Protein AF-0000000069860028 (afdb_homodimer)

Nearest PDB structures (foldseek):
  3p0t-assembly1_B  TM=7.901E-01  e=1.530E-08  Mycobacterium avium subsp. paratuberculosis K-10
  7mqw-assembly1_B  TM=7.878E-01  e=1.934E-08  Mycolicibacterium smegmatis
  2oik-assembly2_D  TM=7.402E-01  e=1.443E-08  Methylobacillus flagellatus KT
  3i4s-assembly1_B  TM=9.004E-01  e=5.130E-07  Bradyrhizobium japonicum
  3nrd-assembly1_A  TM=9.073E-01  e=6.874E-07  Sinorhizobium meliloti 1021

Organism: Lactobacillus acidophilus (strain ATCC 700396 / NCK56 / N2 / NCFM) (NCBI:txid272621)

Solvent-accessible surface area (backbone atoms only — not comparable to full-atom values): 16592 Å² total; per-residue (Å²): 139,56,70,61,59,50,50,50,54,31,45,76,71,73,65,40,88,46,60,60,48,77,56,95,55,28,37,37,27,48,46,78,38,37,65,47,56,61,24,29,31,43,33,44,71,61,93,41,63,51,71,80,76,41,56,69,68,58,37,49,52,42,51,49,48,50,51,52,51,48,44,16,41,29,64,48,52,67,40,79,43,63,28,43,34,32,56,38,72,80,55,37,48,39,41,34,43,34,39,34,35,49,93,58,76,39,51,85,29,48,67,89,27,35,60,64,74,61,43,35,57,65,72,62,44,66,26,74,89,21,40,64,50,73,69,53,42,51,52,52,40,50,42,34,45,54,34,42,46,45,71,75,67,62,113,140,53,69,62,61,50,50,50,52,32,45,77,70,72,66,39,89,44,60,59,47,78,56,95,54,28,35,37,27,48,46,77,38,37,66,48,55,60,24,30,32,41,33,44,72,61,92,41,65,51,71,80,75,42,56,67,68,57,36,50,52,43,51,49,49,49,50,51,51,49,44,16,38,30,65,49,54,66,40,79,43,62,28,43,34,34,56,40,74,80,54,36,47,40,40,35,43,33,39,35,34,48,93,59,77,41,52,85,29,48,68,89,27,34,61,65,75,62,43,35,58,64,71,62,46,66,26,74,88,20,41,64,50,72,69,54,43,52,50,53,41,50,42,36,45,54,35,43,46,45,68,74,67,63,111

Structure (mmCIF, N/CA/C/O backbone):
data_AF-0000000069860028-model_v1
#
loop_
_entity.id
_entity.type
_entity.pdbx_description
1 polymer 'HIT-like protein'
#
loop_
_atom_site.group_PDB
_atom_site.id
_atom_site.type_symbol
_atom_site.label_atom_id
_atom_site.label_alt_id
_atom_site.label_comp_id
_atom_site.label_asym_id
_atom_site.label_entity_id
_atom_site.label_seq_id
_atom_site.pdbx_PDB_ins_code
_atom_site.Cartn_x
_atom_site.Cartn_y
_atom_site.Cartn_z
_atom_site.occupancy
_atom_site.B_iso_or_equiv
_atom_site.auth_seq_id
_atom_site.auth_comp_id
_atom_site.auth_asym_id
_atom_site.auth_atom_id
_atom_site.pdbx_PDB_model_num
ATOM 1 N N . MET A 1 1 ? 22.359 -8.219 -5.562 1 84.31 1 MET A N 1
ATOM 2 C CA . MET A 1 1 ? 21.391 -9.219 -6.004 1 84.31 1 MET A CA 1
ATOM 3 C C . MET A 1 1 ? 19.953 -8.742 -5.758 1 84.31 1 MET A C 1
ATOM 5 O O . MET A 1 1 ? 19.672 -8.117 -4.734 1 84.31 1 MET A O 1
ATOM 9 N N . CYS A 1 2 ? 19 -8.797 -6.766 1 95.19 2 CYS A N 1
ATOM 10 C CA . CYS A 1 2 ? 17.594 -8.406 -6.668 1 95.19 2 CYS A CA 1
ATOM 11 C C . CYS A 1 2 ? 16.672 -9.625 -6.77 1 95.19 2 CYS A C 1
ATOM 13 O O . CYS A 1 2 ? 16.578 -10.242 -7.832 1 95.19 2 CYS A O 1
ATOM 15 N N . LEU A 1 3 ? 16.016 -9.969 -5.656 1 95.06 3 LEU A N 1
ATOM 16 C CA . LEU A 1 3 ? 15.195 -11.18 -5.578 1 95.06 3 LEU A CA 1
ATOM 17 C C . LEU A 1 3 ? 14.023 -11.109 -6.551 1 95.06 3 LEU A C 1
ATOM 19 O O . LEU A 1 3 ? 13.594 -12.133 -7.086 1 95.06 3 LEU A O 1
ATOM 23 N N . ILE A 1 4 ? 13.516 -9.938 -6.805 1 97.69 4 ILE A N 1
ATOM 24 C CA . ILE A 1 4 ? 12.391 -9.758 -7.715 1 97.69 4 ILE A CA 1
ATOM 25 C C . ILE A 1 4 ? 12.859 -9.969 -9.156 1 97.69 4 ILE A C 1
ATOM 27 O O . ILE A 1 4 ? 12.172 -10.625 -9.945 1 97.69 4 ILE A O 1
ATOM 31 N N . CYS A 1 5 ? 14.008 -9.398 -9.5 1 97.94 5 CYS A N 1
ATOM 32 C CA . CYS A 1 5 ? 14.57 -9.656 -10.82 1 97.94 5 CYS A CA 1
ATOM 33 C C . CYS A 1 5 ? 14.781 -11.148 -11.039 1 97.94 5 CYS A C 1
ATOM 35 O O . CYS A 1 5 ? 14.531 -11.664 -12.133 1 97.94 5 CYS A O 1
ATOM 37 N N . ASP A 1 6 ? 15.258 -11.797 -10.016 1 97.75 6 ASP A N 1
ATOM 38 C CA . ASP A 1 6 ? 15.477 -13.234 -10.117 1 97.75 6 ASP A CA 1
ATOM 39 C C . ASP A 1 6 ? 14.164 -13.977 -10.359 1 97.75 6 ASP A C 1
ATOM 41 O O . ASP A 1 6 ? 14.117 -14.914 -11.164 1 97.75 6 ASP A O 1
ATOM 45 N N . ARG A 1 7 ? 13.148 -13.594 -9.641 1 97.94 7 ARG A N 1
ATOM 46 C CA . ARG A 1 7 ? 11.836 -14.203 -9.844 1 97.94 7 ARG A CA 1
ATOM 47 C C . ARG A 1 7 ? 11.359 -14.008 -11.281 1 97.94 7 ARG A C 1
ATOM 49 O O . ARG A 1 7 ? 10.789 -14.922 -11.875 1 97.94 7 ARG A O 1
ATOM 56 N N . ILE A 1 8 ? 11.57 -12.844 -11.812 1 98.5 8 ILE A N 1
ATOM 57 C CA . ILE A 1 8 ? 11.148 -12.523 -13.172 1 98.5 8 ILE A CA 1
ATOM 58 C C . ILE A 1 8 ? 11.938 -13.375 -14.164 1 98.5 8 ILE A C 1
ATOM 60 O O . ILE A 1 8 ? 11.375 -13.883 -15.141 1 98.5 8 ILE A O 1
ATOM 64 N N . LYS A 1 9 ? 13.227 -13.508 -13.93 1 98.44 9 LYS A N 1
ATOM 65 C CA . LYS A 1 9 ? 14.031 -14.375 -14.773 1 98.44 9 LYS A CA 1
ATOM 66 C C . LYS A 1 9 ? 13.477 -15.797 -14.797 1 98.44 9 LYS A C 1
ATOM 68 O O . LYS A 1 9 ? 13.406 -16.422 -15.859 1 98.44 9 LYS A O 1
ATOM 73 N N . MET A 1 10 ? 13.133 -16.312 -13.633 1 98.69 10 MET A N 1
ATOM 74 C CA . MET A 1 10 ? 12.562 -17.656 -13.539 1 98.69 10 MET A CA 1
ATOM 75 C C . MET A 1 10 ? 11.266 -17.75 -14.328 1 98.69 10 MET A C 1
ATOM 77 O O . MET A 1 10 ? 10.969 -18.781 -14.938 1 98.69 10 MET A O 1
ATOM 81 N N . ILE A 1 11 ? 10.445 -16.703 -14.281 1 98.69 11 ILE A N 1
ATOM 82 C CA . ILE A 1 11 ? 9.195 -16.672 -15.039 1 98.69 11 ILE A CA 1
ATOM 83 C C . ILE A 1 11 ? 9.5 -16.781 -16.531 1 98.69 11 ILE A C 1
ATOM 85 O O . ILE A 1 11 ? 8.867 -17.562 -17.25 1 98.69 11 ILE A O 1
ATOM 89 N N . LYS A 1 12 ? 10.469 -16.062 -17 1 98.44 12 LYS A N 1
ATOM 90 C CA . LYS A 1 12 ? 10.789 -15.984 -18.422 1 98.44 12 LYS A CA 1
ATOM 91 C C . LYS A 1 12 ? 11.266 -17.328 -18.953 1 98.44 12 LYS A C 1
ATOM 93 O O . LYS A 1 12 ? 11.117 -17.625 -20.141 1 98.44 12 LYS A O 1
ATOM 98 N N . ILE A 1 13 ? 11.82 -18.156 -18.078 1 98.38 13 ILE A N 1
ATOM 99 C CA . ILE A 1 13 ? 12.289 -19.469 -18.531 1 98.38 13 ILE A CA 1
ATOM 100 C C . ILE A 1 13 ? 11.32 -20.547 -18.094 1 98.38 13 ILE A C 1
ATOM 102 O O . ILE A 1 13 ? 11.68 -21.719 -18.016 1 98.38 13 ILE A O 1
ATOM 106 N N . ASN A 1 14 ? 10.109 -20.141 -17.625 1 98 14 ASN A N 1
ATOM 107 C CA . ASN A 1 14 ? 8.992 -21.016 -17.266 1 98 14 ASN A CA 1
ATOM 108 C C . ASN A 1 14 ? 9.344 -21.906 -16.078 1 98 14 ASN A C 1
ATOM 110 O O . ASN A 1 14 ? 8.992 -23.094 -16.062 1 98 14 ASN A O 1
ATOM 114 N N . GLN A 1 15 ? 10.008 -21.312 -15.094 1 98.19 15 GLN A N 1
ATOM 115 C CA . GLN A 1 15 ? 10.43 -22.109 -13.945 1 98.19 15 GLN A CA 1
ATOM 116 C C . GLN A 1 15 ? 9.867 -21.547 -12.648 1 98.19 15 GLN A C 1
ATOM 118 O O . GLN A 1 15 ? 10.195 -22.031 -11.562 1 98.19 15 GLN A O 1
ATOM 123 N N . ASN A 1 16 ? 9.125 -20.547 -12.695 1 98.44 16 ASN A N 1
ATOM 124 C CA . ASN A 1 16 ? 8.461 -20.016 -11.508 1 98.44 16 ASN A CA 1
ATOM 125 C C . ASN A 1 16 ? 7.066 -20.625 -11.328 1 98.44 16 ASN A C 1
ATOM 127 O O . ASN A 1 16 ? 6.125 -20.234 -12.031 1 98.44 16 ASN A O 1
ATOM 131 N N . LYS A 1 17 ? 6.879 -21.516 -10.414 1 98.12 17 LYS A N 1
ATOM 132 C CA . LYS A 1 17 ? 5.625 -22.234 -10.258 1 98.12 17 LYS A CA 1
ATOM 133 C C . LYS A 1 17 ? 4.527 -21.328 -9.703 1 98.12 17 LYS A C 1
ATOM 135 O O . LYS A 1 17 ? 3.35 -21.688 -9.719 1 98.12 17 LYS A O 1
ATOM 140 N N . PHE A 1 18 ? 4.836 -20.188 -9.219 1 98.69 18 PHE A N 1
ATOM 141 C CA . PHE A 1 18 ? 3.857 -19.297 -8.617 1 98.69 18 PHE A CA 1
ATOM 142 C C . PHE A 1 18 ? 3.301 -18.328 -9.664 1 98.69 18 PHE A C 1
ATOM 144 O O . PHE A 1 18 ? 2.367 -17.578 -9.383 1 98.69 18 PHE A O 1
ATOM 151 N N . PHE A 1 19 ? 3.891 -18.328 -10.883 1 98.88 19 PHE A N 1
ATOM 152 C CA . PHE A 1 19 ? 3.506 -17.406 -11.953 1 98.88 19 PHE A CA 1
ATOM 153 C C . PHE A 1 19 ? 2.061 -17.641 -12.375 1 98.88 19 PHE A C 1
ATOM 155 O O . PHE A 1 19 ? 1.636 -18.797 -12.539 1 98.88 19 PHE A O 1
ATOM 162 N N . VAL A 1 20 ? 1.317 -16.578 -12.523 1 98.94 20 VAL A N 1
ATOM 163 C CA . VAL A 1 20 ? -0.084 -16.688 -12.914 1 98.94 20 VAL A CA 1
ATOM 164 C C . VAL A 1 20 ? -0.283 -16.094 -14.305 1 98.94 20 VAL A C 1
ATOM 166 O O . VAL A 1 20 ? -0.795 -16.766 -15.203 1 98.94 20 VAL A O 1
ATOM 169 N N . LYS A 1 21 ? 0.149 -14.805 -14.469 1 98.81 21 LYS A N 1
ATOM 170 C CA . LYS A 1 21 ? -0.15 -14.148 -15.734 1 98.81 21 LYS A CA 1
ATOM 171 C C . LYS A 1 21 ? 0.795 -12.977 -15.977 1 98.81 21 LYS A C 1
ATOM 173 O O . LYS A 1 21 ? 1.151 -12.25 -15.047 1 98.81 21 LYS A O 1
ATOM 178 N N . GLU A 1 22 ? 1.143 -12.797 -17.203 1 98.81 22 GLU A N 1
ATOM 179 C CA . GLU A 1 22 ? 1.856 -11.594 -17.625 1 98.81 22 GLU A CA 1
ATOM 180 C C . GLU A 1 22 ? 0.892 -10.531 -18.156 1 98.81 22 GLU A C 1
ATOM 182 O O . GLU A 1 22 ? 0.022 -10.82 -18.969 1 98.81 22 GLU A O 1
ATOM 187 N N . LEU A 1 23 ? 0.991 -9.383 -17.672 1 98.69 23 LEU A N 1
ATOM 188 C CA . LEU A 1 23 ? 0.242 -8.234 -18.172 1 98.69 23 LEU A CA 1
ATOM 189 C C . LEU A 1 23 ? 1.161 -7.266 -18.906 1 98.69 23 LEU A C 1
ATOM 191 O O . LEU A 1 23 ? 2.322 -7.582 -19.172 1 98.69 23 LEU A O 1
ATOM 195 N N . LYS A 1 24 ? 0.625 -6.117 -19.266 1 98.5 24 LYS A N 1
ATOM 196 C CA . LYS A 1 24 ? 1.398 -5.16 -20.047 1 98.5 24 LYS A CA 1
ATOM 197 C C . LYS A 1 24 ? 2.592 -4.637 -19.25 1 98.5 24 LYS A C 1
ATOM 199 O O . LYS A 1 24 ? 3.713 -4.594 -19.766 1 98.5 24 LYS A O 1
ATOM 204 N N . THR A 1 25 ? 2.381 -4.293 -17.984 1 98.81 25 THR A N 1
ATOM 205 C CA . THR A 1 25 ? 3.418 -3.586 -17.234 1 98.81 25 THR A CA 1
ATOM 206 C C . THR A 1 25 ? 4.07 -4.508 -16.219 1 98.81 25 THR A C 1
ATOM 208 O O . THR A 1 25 ? 5.117 -4.18 -15.648 1 98.81 25 THR A O 1
ATOM 211 N N . GLY A 1 26 ? 3.504 -5.676 -15.961 1 98.75 26 GLY A N 1
ATOM 212 C CA . GLY A 1 26 ? 4.059 -6.465 -14.875 1 98.75 26 GLY A CA 1
ATOM 213 C C . GLY A 1 26 ? 3.621 -7.918 -14.906 1 98.75 26 GLY A C 1
ATOM 214 O O . GLY A 1 26 ? 2.982 -8.359 -15.867 1 98.75 26 GLY A O 1
ATOM 215 N N . TYR A 1 27 ? 4.082 -8.672 -13.906 1 98.94 27 TYR A N 1
ATOM 216 C CA . TYR A 1 27 ? 3.76 -10.086 -13.742 1 98.94 27 TYR A CA 1
ATOM 217 C C . TYR A 1 27 ? 2.945 -10.312 -12.477 1 98.94 27 TYR A C 1
ATOM 219 O O . TYR A 1 27 ? 3.283 -9.797 -11.406 1 98.94 27 TYR A O 1
ATOM 227 N N . VAL A 1 28 ? 1.837 -11.031 -12.617 1 98.94 28 VAL A N 1
ATOM 228 C CA . VAL A 1 28 ? 1.031 -11.461 -11.477 1 98.94 28 VAL A CA 1
ATOM 229 C C . VAL A 1 28 ? 1.549 -12.797 -10.953 1 98.94 28 VAL A C 1
ATOM 231 O O . VAL A 1 28 ? 1.625 -13.773 -11.703 1 98.94 28 VAL A O 1
ATOM 234 N N . VAL A 1 29 ? 1.94 -12.844 -9.695 1 98.88 29 VAL A N 1
ATOM 235 C CA . VAL A 1 29 ? 2.508 -14.039 -9.07 1 98.88 29 VAL A CA 1
ATOM 236 C C . VAL A 1 29 ? 1.854 -14.266 -7.711 1 98.88 29 VAL A C 1
ATOM 238 O O . VAL A 1 29 ? 1.621 -13.32 -6.957 1 98.88 29 VAL A O 1
ATOM 241 N N . LEU A 1 30 ? 1.499 -15.539 -7.441 1 98.88 30 LEU A N 1
ATOM 242 C CA . LEU A 1 30 ? 1.028 -15.828 -6.09 1 98.88 30 LEU A CA 1
ATOM 243 C C . LEU A 1 30 ? 2.176 -15.758 -5.09 1 98.88 30 LEU A C 1
ATOM 245 O O . LEU A 1 30 ? 3.314 -16.109 -5.418 1 98.88 30 LEU A O 1
ATOM 249 N N . GLY A 1 31 ? 1.893 -15.227 -3.885 1 98.44 31 GLY A N 1
ATOM 250 C CA . GLY A 1 31 ? 2.873 -15.312 -2.814 1 98.44 31 GLY A CA 1
ATOM 251 C C . GLY A 1 31 ? 3.256 -16.734 -2.467 1 98.44 31 GLY A C 1
ATOM 252 O O . GLY A 1 31 ? 2.451 -17.656 -2.625 1 98.44 31 GLY A O 1
ATOM 253 N N . ASP A 1 32 ? 4.441 -16.875 -1.922 1 97.75 32 ASP A N 1
ATOM 254 C CA . ASP A 1 32 ? 4.973 -18.203 -1.623 1 97.75 32 ASP A CA 1
ATOM 255 C C . ASP A 1 32 ? 4.211 -18.844 -0.468 1 97.75 32 ASP A C 1
ATOM 257 O O . ASP A 1 32 ? 4.078 -20.078 -0.411 1 97.75 32 ASP A O 1
ATOM 261 N N . ASN A 1 33 ? 3.846 -18.062 0.507 1 98.25 33 ASN A N 1
ATOM 262 C CA . ASN A 1 33 ? 3.062 -18.516 1.654 1 98.25 33 ASN A CA 1
ATOM 263 C C . ASN A 1 33 ? 1.654 -17.922 1.633 1 98.25 33 ASN A C 1
ATOM 265 O O . ASN A 1 33 ? 1.476 -16.734 1.329 1 98.25 33 ASN A O 1
ATOM 269 N N . GLN A 1 34 ? 0.682 -18.703 1.969 1 98.44 34 GLN A N 1
ATOM 270 C CA . GLN A 1 34 ? -0.703 -18.328 1.692 1 98.44 34 GLN A CA 1
ATOM 271 C C . GLN A 1 34 ? -1.54 -18.344 2.969 1 98.44 34 GLN A C 1
ATOM 273 O O . GLN A 1 34 ? -2.697 -18.766 2.955 1 98.44 34 GLN A O 1
ATOM 278 N N . HIS A 1 35 ? -0.896 -17.953 4.102 1 97.94 35 HIS A N 1
ATOM 279 C CA . HIS A 1 35 ? -1.756 -17.75 5.262 1 97.94 35 HIS A CA 1
ATOM 280 C C . HIS A 1 35 ? -2.967 -16.891 4.898 1 97.94 35 HIS A C 1
ATOM 282 O O . HIS A 1 35 ? -4.098 -17.234 5.262 1 97.94 35 HIS A O 1
ATOM 288 N N . PHE A 1 36 ? -2.707 -15.766 4.27 1 98.25 36 PHE A N 1
ATOM 289 C CA . PHE A 1 36 ? -3.777 -14.984 3.654 1 98.25 36 PHE A CA 1
ATOM 2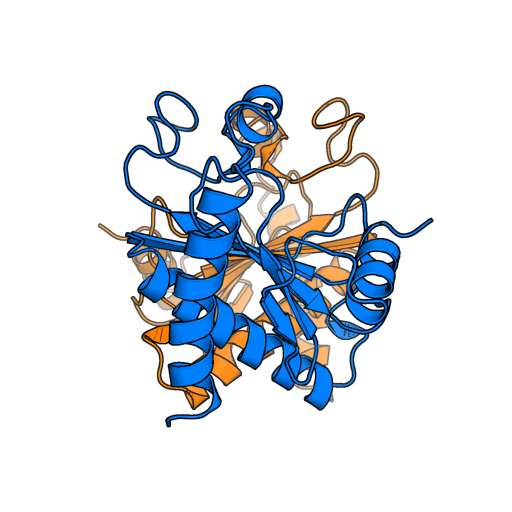90 C C . PHE A 1 36 ? -4.102 -15.516 2.262 1 98.25 36 PHE A C 1
ATOM 292 O O . PHE A 1 36 ? -3.504 -15.078 1.274 1 98.25 36 PHE A O 1
ATOM 299 N N . LYS A 1 37 ? -5.031 -16.375 2.201 1 98 37 LYS A N 1
ATOM 300 C CA . LYS A 1 37 ? -5.305 -17.125 0.98 1 98 37 LYS A CA 1
ATOM 301 C C . LYS A 1 37 ? -5.621 -16.188 -0.182 1 98 37 LYS A C 1
ATOM 303 O O . LYS A 1 37 ? -6.547 -15.383 -0.099 1 98 37 LYS A O 1
ATOM 308 N N . GLY A 1 38 ? -4.875 -16.328 -1.227 1 98.81 38 GLY A N 1
ATOM 309 C CA . GLY A 1 38 ? -5.012 -15.453 -2.385 1 98.81 38 GLY A CA 1
ATOM 310 C C . GLY A 1 38 ? -3.979 -14.344 -2.428 1 98.81 38 GLY A C 1
ATOM 311 O O . GLY A 1 38 ? -3.969 -13.539 -3.355 1 98.81 38 GLY A O 1
ATOM 312 N N . TYR A 1 39 ? -3.109 -14.344 -1.352 1 98.94 39 TYR A N 1
ATOM 313 C CA . TYR A 1 39 ? -2.029 -13.367 -1.372 1 98.94 39 TYR A CA 1
ATOM 314 C C . TYR A 1 39 ? -1.312 -13.375 -2.717 1 98.94 39 TYR A C 1
ATOM 316 O O . TYR A 1 39 ? -0.812 -14.414 -3.152 1 98.94 39 TYR A O 1
ATOM 324 N N . THR A 1 40 ? -1.235 -12.234 -3.346 1 98.94 40 THR A N 1
ATOM 325 C CA . THR A 1 40 ? -0.723 -12.07 -4.703 1 98.94 40 THR A CA 1
ATOM 326 C C . THR A 1 40 ? 0.285 -10.93 -4.77 1 98.94 40 THR A C 1
ATOM 328 O O . THR A 1 40 ? 0.136 -9.922 -4.07 1 98.94 40 THR A O 1
ATOM 331 N N . LEU A 1 41 ? 1.291 -11.133 -5.57 1 98.88 41 LEU A N 1
ATOM 332 C CA . LEU A 1 41 ? 2.246 -10.078 -5.902 1 98.88 41 LEU A CA 1
ATOM 333 C C . LEU A 1 41 ? 2.059 -9.609 -7.34 1 98.88 41 LEU A C 1
ATOM 335 O O . LEU A 1 41 ? 1.747 -10.406 -8.227 1 98.88 41 LEU A O 1
ATOM 339 N N . PHE A 1 42 ? 2.16 -8.352 -7.559 1 98.94 42 PHE A N 1
ATOM 340 C CA . PHE A 1 42 ? 2.242 -7.781 -8.898 1 98.94 42 PHE A CA 1
ATOM 341 C C . PHE A 1 42 ? 3.59 -7.105 -9.117 1 98.94 42 PHE A C 1
ATOM 343 O O . PHE A 1 42 ? 3.859 -6.047 -8.547 1 98.94 42 PHE A O 1
ATOM 350 N N . LEU A 1 43 ? 4.445 -7.734 -9.922 1 98.88 43 LEU A N 1
ATOM 351 C CA . LEU A 1 43 ? 5.836 -7.344 -10.125 1 98.88 43 LEU A CA 1
ATOM 352 C C . LEU A 1 43 ? 5.973 -6.438 -11.336 1 98.88 43 LEU A C 1
ATOM 354 O O . LEU A 1 43 ? 5.609 -6.82 -12.453 1 98.88 43 LEU A O 1
ATOM 358 N N . TYR A 1 44 ? 6.516 -5.219 -11.148 1 98.88 44 TYR A N 1
ATOM 359 C CA . TYR A 1 44 ? 6.832 -4.395 -12.312 1 98.88 44 TYR A CA 1
ATOM 360 C C . TYR A 1 44 ? 7.895 -5.062 -13.18 1 98.88 44 TYR A C 1
ATOM 362 O O . TYR A 1 44 ? 8.828 -5.684 -12.664 1 98.88 44 TYR A O 1
ATOM 370 N N . LYS A 1 45 ? 7.82 -4.941 -14.422 1 98.44 45 LYS A N 1
ATOM 371 C CA . LYS A 1 45 ? 8.641 -5.707 -15.359 1 98.44 45 LYS A CA 1
ATOM 372 C C . LYS A 1 45 ? 10.109 -5.316 -15.258 1 98.44 45 LYS A C 1
ATOM 374 O O . LYS A 1 45 ? 10.992 -6.164 -15.375 1 98.44 45 LYS A O 1
ATOM 379 N N . GLU A 1 46 ? 10.375 -4.016 -15.117 1 97.88 46 GLU A N 1
ATOM 380 C CA . GLU A 1 46 ? 11.75 -3.52 -15.102 1 97.88 46 GLU A CA 1
ATOM 381 C C . GLU A 1 46 ? 12.211 -3.229 -13.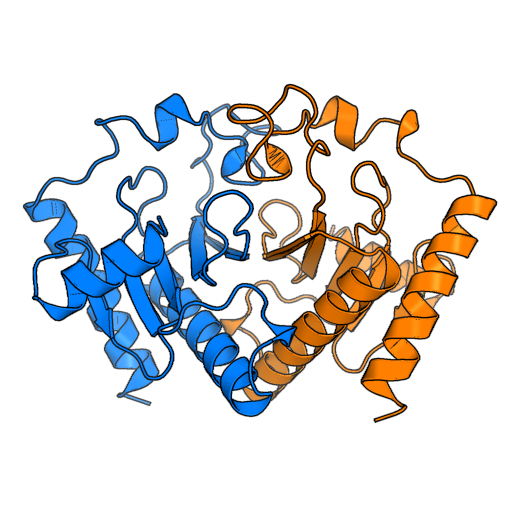672 1 97.88 46 GLU A C 1
ATOM 383 O O . GLU A 1 46 ? 11.383 -3.029 -12.781 1 97.88 46 GLU A O 1
ATOM 388 N N . HIS A 1 47 ? 13.539 -3.23 -13.492 1 97.5 47 HIS A N 1
ATOM 389 C CA . HIS A 1 47 ? 14.094 -2.932 -12.18 1 97.5 47 HIS A CA 1
ATOM 390 C C . HIS A 1 47 ? 14.094 -1.432 -11.906 1 97.5 47 HIS A C 1
ATOM 392 O O . HIS A 1 47 ? 15.078 -0.744 -12.188 1 97.5 47 HIS A O 1
ATOM 398 N N . GLU A 1 48 ? 13.016 -0.953 -11.398 1 97.94 48 GLU A N 1
ATOM 399 C CA . GLU A 1 48 ? 12.867 0.406 -10.883 1 97.94 48 GLU A CA 1
ATOM 400 C C . GLU A 1 48 ? 12.547 0.405 -9.398 1 97.94 48 GLU A C 1
ATOM 402 O O . GLU A 1 48 ? 12.062 -0.596 -8.859 1 97.94 48 GLU A O 1
ATOM 407 N N . ASN A 1 49 ? 12.742 1.495 -8.789 1 97.31 49 ASN A N 1
ATOM 408 C CA . ASN A 1 49 ? 12.648 1.502 -7.328 1 97.31 49 ASN A CA 1
ATOM 409 C C . ASN A 1 49 ? 11.438 2.295 -6.852 1 97.31 49 ASN A C 1
ATOM 411 O O . ASN A 1 49 ? 10.891 2.018 -5.781 1 97.31 49 ASN A O 1
ATOM 415 N N . GLU A 1 50 ? 11.188 3.375 -7.609 1 98.56 50 GLU A N 1
ATOM 416 C CA . GLU A 1 50 ? 10.125 4.281 -7.184 1 98.56 50 GLU A CA 1
ATOM 417 C C . GLU A 1 50 ? 9.109 4.504 -8.297 1 98.56 50 GLU A C 1
ATOM 419 O O . GLU A 1 50 ? 9.469 4.52 -9.477 1 98.56 50 GLU A O 1
ATOM 424 N N . LEU A 1 51 ? 7.848 4.758 -7.848 1 98.69 51 LEU A N 1
ATOM 425 C CA . LEU A 1 51 ? 6.801 5.066 -8.812 1 98.69 51 LEU A CA 1
ATOM 426 C C . LEU A 1 51 ? 7.164 6.293 -9.641 1 98.69 51 LEU A C 1
ATOM 428 O O . LEU A 1 51 ? 6.949 6.32 -10.852 1 98.69 51 LEU A O 1
ATOM 432 N N . TYR A 1 52 ? 7.699 7.332 -8.922 1 98.19 52 TYR A N 1
ATOM 433 C CA . TYR A 1 52 ? 7.926 8.609 -9.594 1 98.19 52 TYR A CA 1
ATOM 434 C C . TYR A 1 52 ? 9.117 8.523 -10.539 1 98.19 52 TYR A C 1
ATOM 436 O O . TYR A 1 52 ? 9.445 9.5 -11.219 1 98.19 52 TYR A O 1
ATOM 444 N N . GLN A 1 53 ? 9.828 7.406 -10.625 1 98 53 GLN A N 1
ATOM 445 C CA . GLN A 1 53 ? 10.898 7.168 -11.586 1 98 53 GLN A CA 1
ATOM 446 C C . GLN A 1 53 ? 10.352 6.641 -12.906 1 98 53 GLN A C 1
ATOM 448 O O . GLN A 1 53 ? 11.07 6.613 -13.914 1 98 53 GLN A O 1
ATOM 453 N N . LEU A 1 54 ? 9.117 6.227 -12.906 1 98.56 54 LEU A N 1
ATOM 454 C CA . LEU A 1 54 ? 8.477 5.746 -14.125 1 98.56 54 LEU A CA 1
ATOM 455 C C . LEU A 1 54 ? 8 6.914 -14.984 1 98.56 54 LEU A C 1
ATOM 457 O O . LEU A 1 54 ? 7.598 7.953 -14.453 1 98.56 54 LEU A O 1
ATOM 461 N N . GLU A 1 55 ? 8.062 6.645 -16.312 1 98.06 55 GLU A N 1
ATOM 462 C CA . GLU A 1 55 ? 7.363 7.582 -17.172 1 98.06 55 GLU A CA 1
ATOM 463 C C . GLU A 1 55 ? 5.891 7.699 -16.797 1 98.06 55 GLU A C 1
ATOM 465 O O . GLU A 1 55 ? 5.25 6.703 -16.453 1 98.06 55 GLU A O 1
ATOM 470 N N . PRO A 1 56 ? 5.312 8.906 -16.891 1 97.31 56 PRO A N 1
ATOM 471 C CA . PRO A 1 56 ? 3.971 9.164 -16.375 1 97.31 56 PRO A CA 1
ATOM 472 C C . PRO A 1 56 ? 2.932 8.18 -16.906 1 97.31 56 PRO A C 1
ATOM 474 O O . PRO A 1 56 ? 2.146 7.621 -16.141 1 97.31 56 PRO A O 1
ATOM 477 N N . ASN A 1 57 ? 2.961 7.984 -18.172 1 98.12 57 ASN A N 1
ATOM 478 C CA . ASN A 1 57 ? 1.979 7.074 -18.75 1 98.12 57 ASN A CA 1
ATOM 479 C C . ASN A 1 57 ? 2.207 5.637 -18.281 1 98.12 57 ASN A C 1
ATOM 481 O O . ASN A 1 57 ? 1.252 4.902 -18.031 1 98.12 57 ASN A O 1
ATOM 485 N N . GLU A 1 58 ? 3.482 5.262 -18.266 1 98.62 58 GLU A N 1
ATOM 486 C CA . GLU A 1 58 ? 3.832 3.932 -17.781 1 98.62 58 GLU A CA 1
ATOM 487 C C . GLU A 1 58 ? 3.414 3.746 -16.328 1 98.62 58 GLU A C 1
ATOM 489 O O . GLU A 1 58 ? 2.885 2.697 -15.953 1 98.62 58 GLU A O 1
ATOM 494 N N . LYS A 1 59 ? 3.615 4.758 -15.555 1 98.75 59 LYS A N 1
ATOM 495 C CA . LYS A 1 59 ? 3.205 4.746 -14.156 1 98.75 59 LYS A CA 1
ATOM 496 C C . LYS A 1 59 ? 1.698 4.543 -14.023 1 98.75 59 LYS A C 1
ATOM 498 O O . LYS A 1 59 ? 1.243 3.717 -13.227 1 98.75 59 LYS A O 1
ATOM 503 N N . LEU A 1 60 ? 0.962 5.277 -14.766 1 98.62 60 LEU A N 1
ATOM 504 C CA . LEU A 1 60 ? -0.492 5.188 -14.695 1 98.62 60 LEU A CA 1
ATOM 505 C C . LEU A 1 60 ? -0.975 3.812 -15.141 1 98.62 60 LEU A C 1
ATOM 507 O O . LEU A 1 60 ? -1.915 3.262 -14.562 1 98.62 60 LEU A O 1
ATOM 511 N N . ASN A 1 61 ? -0.387 3.297 -16.219 1 98.75 61 ASN A N 1
ATOM 512 C CA . ASN A 1 61 ? -0.729 1.946 -16.656 1 98.75 61 ASN A CA 1
ATOM 513 C C . ASN A 1 61 ? -0.451 0.918 -15.555 1 98.75 61 ASN A C 1
ATOM 515 O O . ASN A 1 61 ? -1.259 0.017 -15.328 1 98.75 61 ASN A O 1
ATOM 519 N N . PHE A 1 62 ? 0.703 1.042 -14.922 1 98.94 62 PHE A N 1
ATOM 520 C CA . PHE A 1 62 ? 1.096 0.131 -13.852 1 98.94 62 PHE A CA 1
ATOM 521 C C . PHE A 1 62 ? 0.111 0.201 -12.688 1 98.94 62 PHE A C 1
ATOM 523 O O . PHE A 1 62 ? -0.251 -0.827 -12.117 1 98.94 62 PHE A O 1
ATOM 530 N N . LEU A 1 63 ? -0.358 1.407 -12.367 1 98.94 63 LEU A N 1
ATOM 531 C CA . LEU A 1 63 ? -1.308 1.618 -11.281 1 98.94 63 LEU A CA 1
ATOM 532 C C . LEU A 1 63 ? -2.686 1.08 -11.648 1 98.94 63 LEU A C 1
ATOM 534 O O . LEU A 1 63 ? -3.371 0.488 -10.812 1 98.94 63 LEU A O 1
ATOM 538 N N . GLU A 1 64 ? -3.08 1.309 -12.828 1 98.81 64 GLU A N 1
ATOM 539 C CA . GLU A 1 64 ? -4.359 0.777 -13.289 1 98.81 64 GLU A CA 1
ATOM 540 C C . GLU A 1 64 ? -4.375 -0.748 -13.234 1 98.81 64 GLU A C 1
ATOM 542 O O . GLU A 1 64 ? -5.324 -1.348 -12.727 1 98.81 64 GLU A O 1
ATOM 547 N N . GLU A 1 65 ? -3.34 -1.326 -13.758 1 98.88 65 GLU A N 1
ATOM 548 C CA . GLU A 1 65 ? -3.27 -2.785 -13.75 1 98.88 65 GLU A CA 1
ATOM 549 C C . GLU A 1 65 ? -3.254 -3.33 -12.328 1 98.88 65 GLU A C 1
ATOM 551 O O . GLU A 1 65 ? -3.908 -4.332 -12.031 1 98.88 65 GLU A O 1
ATOM 556 N N . MET A 1 66 ? -2.475 -2.676 -11.5 1 98.94 66 MET A N 1
ATOM 557 C CA . MET A 1 66 ? -2.469 -3.078 -10.102 1 98.94 66 MET A CA 1
ATOM 558 C C . MET A 1 66 ? -3.883 -3.088 -9.531 1 98.94 66 MET A C 1
ATOM 560 O O . MET A 1 66 ? -4.27 -4.027 -8.828 1 98.94 66 MET A O 1
ATOM 564 N N . SER A 1 67 ? -4.688 -2.049 -9.828 1 98.88 67 SER A N 1
ATOM 565 C CA . SER A 1 67 ? -6.047 -1.956 -9.305 1 98.88 67 SER A CA 1
ATOM 566 C C . SER A 1 67 ? -6.926 -3.074 -9.852 1 98.88 67 SER A C 1
ATOM 568 O O . SER A 1 67 ? -7.758 -3.629 -9.133 1 98.88 67 SER A O 1
ATOM 570 N N . LEU A 1 68 ? -6.746 -3.424 -11.086 1 98.81 68 LEU A N 1
ATOM 571 C CA . LEU A 1 68 ? -7.516 -4.5 -11.703 1 98.81 68 LEU A CA 1
ATOM 572 C C . LEU A 1 68 ? -7.098 -5.855 -11.141 1 98.81 68 LEU A C 1
ATOM 574 O O . LEU A 1 68 ? -7.941 -6.73 -10.93 1 98.81 68 LEU A O 1
ATOM 578 N N . VAL A 1 69 ? -5.781 -6.035 -10.961 1 98.94 69 VAL A N 1
ATOM 579 C CA . VAL A 1 69 ? -5.309 -7.262 -10.336 1 98.94 69 VAL A CA 1
ATOM 580 C C . VAL A 1 69 ? -5.91 -7.395 -8.938 1 98.94 69 VAL A C 1
ATOM 582 O O . VAL A 1 69 ? -6.363 -8.477 -8.547 1 98.94 69 VAL A O 1
ATOM 585 N N . GLY A 1 70 ? -5.922 -6.277 -8.156 1 98.94 70 GLY A N 1
ATOM 586 C CA . GLY A 1 70 ? -6.555 -6.301 -6.848 1 98.94 70 GLY A CA 1
ATOM 587 C C . GLY A 1 70 ? -8.016 -6.707 -6.895 1 98.94 70 GLY A C 1
ATOM 588 O O . GLY A 1 70 ? -8.477 -7.477 -6.055 1 98.94 70 GLY A O 1
ATOM 589 N N . GLU A 1 71 ? -8.719 -6.176 -7.855 1 98.88 71 GLU A N 1
ATOM 590 C CA . GLU A 1 71 ? -10.117 -6.559 -8.039 1 98.88 71 GLU A CA 1
ATOM 591 C C . GLU A 1 71 ? -10.25 -8.047 -8.359 1 98.88 71 GLU A C 1
ATOM 593 O O . GLU A 1 71 ? -11.117 -8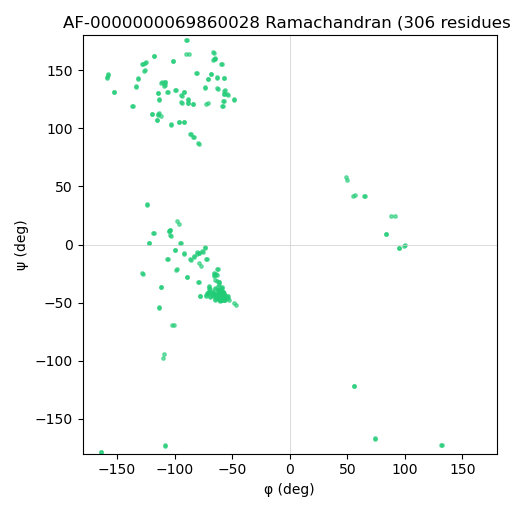.727 -7.816 1 98.88 71 GLU A O 1
ATOM 598 N N . ALA A 1 72 ? -9.406 -8.531 -9.242 1 98.94 72 ALA A N 1
ATOM 599 C CA . ALA A 1 72 ? -9.422 -9.945 -9.594 1 98.94 72 ALA A CA 1
ATOM 600 C C . ALA A 1 72 ? -9.18 -10.82 -8.367 1 98.94 72 ALA A C 1
ATOM 602 O O . ALA A 1 72 ? -9.852 -11.836 -8.172 1 98.94 72 ALA A O 1
ATOM 603 N N . VAL A 1 73 ? -8.211 -10.445 -7.566 1 98.94 73 VAL A N 1
ATOM 604 C CA . VAL A 1 73 ? -7.898 -11.188 -6.348 1 98.94 73 VAL A CA 1
ATOM 605 C C . VAL A 1 73 ? -9.117 -11.188 -5.422 1 98.94 73 VAL A C 1
ATOM 607 O O . VAL A 1 73 ? -9.484 -12.227 -4.875 1 98.94 73 VAL A O 1
ATOM 610 N N . SER A 1 74 ? -9.688 -10 -5.266 1 98.88 74 SER A N 1
ATOM 611 C CA . SER A 1 74 ? -10.859 -9.883 -4.398 1 98.88 74 SER A CA 1
ATOM 612 C C . SER A 1 74 ? -11.969 -10.828 -4.832 1 98.88 74 SER A C 1
ATOM 614 O O . SER A 1 74 ? -12.555 -11.531 -4.004 1 98.88 74 SER A O 1
ATOM 616 N N . LYS A 1 75 ? -12.289 -10.867 -6.074 1 98.62 75 LYS A N 1
ATOM 617 C CA . LYS A 1 75 ? -13.367 -11.695 -6.609 1 98.62 75 LYS A CA 1
ATOM 618 C C . LYS A 1 75 ? -13.008 -13.172 -6.547 1 98.62 75 LYS A C 1
ATOM 620 O O . LYS A 1 75 ? -13.836 -14.008 -6.188 1 98.62 75 LYS A O 1
ATOM 625 N N . ALA A 1 76 ? -11.797 -13.508 -6.945 1 98.88 76 ALA A N 1
ATOM 626 C CA . ALA A 1 76 ? -11.352 -14.898 -6.988 1 98.88 76 ALA A CA 1
ATOM 627 C C . ALA A 1 76 ? -11.383 -15.531 -5.602 1 98.88 76 ALA A C 1
ATOM 629 O O . ALA A 1 76 ? -11.688 -16.719 -5.461 1 98.88 76 ALA A O 1
ATOM 630 N N . PHE A 1 77 ? -11.078 -14.703 -4.559 1 98.75 77 PHE A N 1
ATOM 631 C CA . PHE A 1 77 ? -10.898 -15.297 -3.238 1 98.75 77 PHE A CA 1
ATOM 632 C C . PHE A 1 77 ? -11.922 -14.75 -2.254 1 98.75 77 PHE A C 1
ATOM 634 O O . PHE A 1 77 ? -11.805 -14.969 -1.045 1 98.75 77 PHE A O 1
ATOM 641 N N . GLU A 1 78 ? -12.914 -14.023 -2.738 1 97.44 78 GLU A N 1
ATOM 642 C CA . GLU A 1 78 ? -14.102 -13.57 -2.012 1 97.44 78 GLU A CA 1
ATOM 643 C C . GLU A 1 78 ? -13.719 -12.922 -0.684 1 97.44 78 GLU A C 1
ATOM 645 O O . GLU A 1 78 ? -14.219 -13.312 0.372 1 97.44 78 GLU A O 1
ATOM 650 N N . CYS A 1 79 ? -12.891 -11.945 -0.744 1 97.62 79 CYS A N 1
ATOM 651 C CA . CYS A 1 79 ? -12.43 -11.305 0.483 1 97.62 79 CYS A CA 1
ATOM 652 C C . CYS A 1 79 ? -13.383 -10.188 0.9 1 97.62 79 CYS A C 1
ATOM 654 O O . CYS A 1 79 ? -14.258 -9.789 0.132 1 97.62 79 CYS A O 1
ATOM 656 N N . GLU A 1 80 ? -13.281 -9.742 2.166 1 97.44 80 GLU A N 1
ATOM 657 C CA . GLU A 1 80 ? -14.094 -8.664 2.73 1 97.44 80 GLU A CA 1
ATOM 658 C C . GLU A 1 80 ? -13.438 -7.305 2.516 1 97.44 80 GLU A C 1
ATOM 660 O O . GLU A 1 80 ? -14.125 -6.281 2.455 1 97.44 80 GLU A O 1
ATOM 665 N N . LYS A 1 81 ? -12.094 -7.293 2.426 1 98.19 81 LYS A N 1
ATOM 666 C CA . LYS A 1 81 ? -11.336 -6.059 2.221 1 98.19 81 LYS A CA 1
ATOM 667 C C . LYS A 1 81 ? -10.016 -6.336 1.513 1 98.19 81 LYS A C 1
ATOM 669 O O . LYS A 1 81 ? -9.281 -7.246 1.896 1 98.19 81 LYS A O 1
ATOM 674 N N . MET A 1 82 ? -9.742 -5.57 0.47 1 98.75 82 MET A N 1
ATOM 675 C CA . MET A 1 82 ? -8.469 -5.699 -0.23 1 98.75 82 MET A CA 1
ATOM 676 C C . MET A 1 82 ? -7.434 -4.742 0.345 1 98.75 82 MET A C 1
ATOM 678 O O . MET A 1 82 ? -7.73 -3.57 0.589 1 98.75 82 MET A O 1
ATOM 682 N N . ASN A 1 83 ? -6.258 -5.227 0.641 1 98.81 83 ASN A N 1
ATOM 683 C CA . ASN A 1 83 ? -5.121 -4.391 1.006 1 98.81 83 ASN A CA 1
ATOM 684 C C . ASN A 1 83 ? -4.09 -4.32 -0.12 1 98.81 83 ASN A C 1
ATOM 686 O O . ASN A 1 83 ? -3.762 -5.34 -0.728 1 98.81 83 ASN A O 1
ATOM 690 N N . TYR A 1 84 ? -3.633 -3.178 -0.491 1 98.94 84 TYR A N 1
ATOM 691 C CA . TYR A 1 84 ? -2.592 -2.896 -1.476 1 98.94 84 TYR A CA 1
ATOM 692 C C . TYR A 1 84 ? -1.361 -2.293 -0.811 1 98.94 84 TYR A C 1
ATOM 694 O O . TYR A 1 84 ? -1.458 -1.284 -0.109 1 98.94 84 TYR A O 1
ATOM 702 N N . GLU A 1 85 ? -0.178 -2.908 -1.017 1 98.88 85 GLU A N 1
ATOM 703 C CA . GLU A 1 85 ? 1.018 -2.357 -0.386 1 98.88 85 GLU A CA 1
ATOM 704 C C . GLU A 1 85 ? 2.197 -2.344 -1.354 1 98.88 85 GLU A C 1
ATOM 706 O O . GLU A 1 85 ? 2.559 -3.383 -1.913 1 98.88 85 GLU A O 1
ATOM 711 N N . LEU A 1 86 ? 2.713 -1.22 -1.633 1 98.81 86 LEU A N 1
ATOM 712 C CA . LEU A 1 86 ? 3.994 -1.042 -2.309 1 98.81 86 LEU A CA 1
ATOM 713 C C . LEU A 1 86 ? 5.078 -0.636 -1.318 1 98.81 86 LEU A C 1
ATOM 715 O O . LEU A 1 86 ? 5.098 0.5 -0.84 1 98.81 86 LEU A O 1
ATOM 719 N N . LEU A 1 87 ? 5.934 -1.536 -0.954 1 97.81 87 LEU A N 1
ATOM 720 C CA . LEU A 1 87 ? 6.918 -1.324 0.102 1 97.81 87 LEU A CA 1
ATOM 721 C C . LEU A 1 87 ? 8.32 -1.228 -0.478 1 97.81 87 LEU A C 1
ATOM 723 O O . LEU A 1 87 ? 8.695 -0.201 -1.053 1 97.81 87 LEU A O 1
ATOM 727 N N . GLY A 1 88 ? 9.141 -2.293 -0.483 1 93.12 88 GLY A N 1
ATOM 728 C CA . GLY A 1 88 ? 10.438 -2.332 -1.145 1 93.12 88 GLY A CA 1
ATOM 729 C C . GLY A 1 88 ? 11.578 -1.925 -0.237 1 93.12 88 GLY A C 1
ATOM 730 O O . GLY A 1 88 ? 12.617 -1.452 -0.71 1 93.12 88 GLY A O 1
ATOM 731 N N . ASN A 1 89 ? 11.516 -2.033 1.095 1 90.56 89 ASN A N 1
ATOM 732 C CA . ASN A 1 89 ? 12.578 -1.667 2.029 1 90.56 89 ASN A CA 1
ATOM 733 C C . ASN A 1 89 ? 13.656 -2.74 2.1 1 90.56 89 ASN A C 1
ATOM 735 O O . ASN A 1 89 ? 14.734 -2.504 2.645 1 90.56 89 ASN A O 1
ATOM 739 N N . GLY A 1 90 ? 13.445 -3.906 1.647 1 85.12 90 GLY A N 1
ATOM 740 C CA . GLY A 1 90 ? 14.43 -4.949 1.411 1 85.12 90 GLY A CA 1
ATOM 741 C C . GLY A 1 90 ? 14.805 -5.094 -0.051 1 85.12 90 GLY A C 1
ATOM 742 O O . GLY A 1 90 ? 15.898 -4.691 -0.46 1 85.12 90 GLY A O 1
ATOM 743 N N . ASP A 1 91 ? 13.922 -5.551 -0.799 1 89.5 91 ASP A N 1
ATOM 744 C CA . ASP A 1 91 ? 14.016 -5.609 -2.254 1 89.5 91 ASP A CA 1
ATOM 745 C C . ASP A 1 91 ? 13.312 -4.414 -2.898 1 89.5 91 ASP A C 1
ATOM 747 O O . ASP A 1 91 ? 12.102 -4.441 -3.109 1 89.5 91 ASP A O 1
ATOM 751 N N . SER A 1 92 ? 14.062 -3.457 -3.393 1 93.62 92 SER A N 1
ATOM 752 C CA . SER A 1 92 ? 13.523 -2.152 -3.754 1 93.62 92 SER A CA 1
ATOM 753 C C . SER A 1 92 ? 12.844 -2.197 -5.121 1 93.62 92 SER A C 1
ATOM 755 O O . SER A 1 92 ? 12.172 -1.241 -5.52 1 93.62 92 SER A O 1
ATOM 757 N N . HIS A 1 93 ? 13.016 -3.35 -5.82 1 97.88 93 HIS A N 1
ATOM 758 C CA . HIS A 1 93 ? 12.312 -3.523 -7.086 1 97.88 93 HIS A CA 1
ATOM 759 C C . HIS A 1 93 ? 10.812 -3.295 -6.922 1 97.88 93 HIS A C 1
ATOM 761 O O . HIS A 1 93 ? 10.188 -3.867 -6.027 1 97.88 93 HIS A O 1
ATOM 767 N N . LEU A 1 94 ? 10.234 -2.436 -7.785 1 98.62 94 LEU A N 1
ATOM 768 C CA . LEU A 1 94 ? 8.82 -2.068 -7.684 1 98.62 94 LEU A CA 1
ATOM 769 C C . LEU A 1 94 ? 7.934 -3.303 -7.777 1 98.62 94 LEU A C 1
ATOM 771 O O . LEU A 1 94 ? 7.961 -4.02 -8.781 1 98.62 94 LEU A O 1
ATOM 775 N N . HIS A 1 95 ? 7.188 -3.533 -6.727 1 98.81 95 HIS A N 1
ATOM 776 C CA . HIS A 1 95 ? 6.18 -4.59 -6.719 1 98.81 95 HIS A CA 1
ATOM 777 C C . HIS A 1 95 ? 5.113 -4.32 -5.664 1 98.81 95 HIS A C 1
ATOM 779 O O . HIS A 1 95 ? 5.41 -3.783 -4.594 1 98.81 95 HIS A O 1
ATOM 785 N N . TRP A 1 96 ? 3.898 -4.746 -6.012 1 98.88 96 TRP A N 1
ATOM 786 C CA . TRP A 1 96 ? 2.771 -4.602 -5.098 1 98.88 96 TRP A CA 1
ATOM 787 C C . TRP A 1 96 ? 2.49 -5.914 -4.371 1 98.88 96 TRP A C 1
ATOM 789 O O . TRP A 1 96 ? 2.527 -6.988 -4.977 1 98.88 96 TRP A O 1
ATOM 799 N N . HIS A 1 97 ? 2.311 -5.836 -3.076 1 98.88 97 HIS A N 1
ATOM 800 C CA . HIS A 1 97 ? 1.666 -6.879 -2.287 1 98.88 97 HIS A CA 1
ATOM 801 C C . HIS A 1 97 ? 0.155 -6.676 -2.234 1 98.88 97 HIS A C 1
ATOM 803 O O . HIS A 1 97 ? -0.32 -5.613 -1.828 1 98.88 97 HIS A O 1
ATOM 809 N N . LEU A 1 98 ? -0.577 -7.645 -2.605 1 98.94 98 LEU A N 1
ATOM 810 C CA . LEU A 1 98 ? -2.035 -7.617 -2.623 1 98.94 98 LEU A CA 1
ATOM 811 C C . LEU A 1 98 ? -2.609 -8.703 -1.718 1 98.94 98 LEU A C 1
ATOM 813 O O . LEU A 1 98 ? -2.465 -9.898 -2.002 1 98.94 98 LEU A O 1
ATOM 817 N N . PHE A 1 99 ? -3.25 -8.281 -0.632 1 98.88 99 PHE A N 1
ATOM 818 C CA . PHE A 1 99 ? -3.738 -9.211 0.38 1 98.88 99 PHE A CA 1
ATOM 819 C C . PHE A 1 99 ? -5.262 -9.203 0.437 1 98.88 99 PHE A C 1
ATOM 821 O O . PHE A 1 99 ? -5.867 -8.195 0.814 1 98.88 99 PHE A O 1
ATOM 828 N N . PRO A 1 100 ? -5.93 -10.273 0.043 1 98.81 100 PRO A N 1
ATOM 829 C CA . PRO A 1 100 ? -7.355 -10.383 0.355 1 98.81 100 PRO A CA 1
ATOM 830 C C . PRO A 1 100 ? -7.617 -10.664 1.833 1 98.81 100 PRO A C 1
ATOM 832 O O . PRO A 1 100 ? -7.176 -11.688 2.361 1 98.81 100 PRO A O 1
ATOM 835 N N . ARG A 1 101 ? -8.344 -9.82 2.508 1 98.5 101 ARG A N 1
ATOM 836 C CA . ARG A 1 101 ? -8.523 -9.891 3.955 1 98.5 101 ARG A CA 1
ATOM 837 C C . ARG A 1 101 ? -9.93 -10.344 4.309 1 98.5 101 ARG A C 1
ATOM 839 O O . ARG A 1 101 ? -10.906 -9.93 3.674 1 98.5 101 ARG A O 1
ATOM 846 N N . ILE A 1 102 ? -10.023 -11.188 5.23 1 97.12 102 ILE A N 1
ATOM 847 C CA . ILE A 1 102 ? -11.297 -11.625 5.777 1 97.12 102 ILE A CA 1
ATOM 848 C C . ILE A 1 102 ? -11.281 -11.492 7.301 1 97.12 102 ILE A C 1
ATOM 850 O O . ILE A 1 102 ? -10.211 -11.531 7.918 1 97.12 102 ILE A O 1
ATOM 854 N N . SER A 1 103 ? -12.453 -11.352 7.863 1 94.62 103 SER A N 1
ATOM 855 C CA . SER A 1 103 ? -12.555 -11.297 9.32 1 94.62 103 SER A CA 1
ATOM 856 C C . SER A 1 103 ? -11.953 -12.539 9.961 1 94.62 103 SER A C 1
ATOM 858 O O . SER A 1 103 ? -12.219 -13.664 9.523 1 94.62 103 SER A O 1
ATOM 860 N N . GLY A 1 104 ? -11.039 -12.336 10.969 1 95.56 104 GLY A N 1
ATOM 861 C CA . GLY A 1 104 ? -10.477 -13.453 11.711 1 95.56 104 GLY A CA 1
ATOM 862 C C . GLY A 1 104 ? -9.141 -13.93 11.172 1 95.56 104 GLY A C 1
ATOM 863 O O . GLY A 1 104 ? -8.477 -14.758 11.789 1 95.56 104 GLY A O 1
ATOM 864 N N . ASP A 1 105 ? -8.664 -13.352 10.086 1 96.81 105 ASP A N 1
ATOM 865 C CA . ASP A 1 105 ? -7.469 -13.883 9.438 1 96.81 105 ASP A CA 1
ATOM 866 C C . ASP A 1 105 ? -6.207 -13.523 10.219 1 96.81 105 ASP A C 1
ATOM 868 O O . ASP A 1 105 ? -5.133 -14.062 9.953 1 96.81 105 ASP A O 1
ATOM 872 N N . LEU A 1 106 ? -6.352 -12.711 11.234 1 97 106 LEU A N 1
ATOM 873 C CA . LEU A 1 106 ? -5.227 -12.406 12.109 1 97 106 LEU A CA 1
ATOM 874 C C . LEU A 1 106 ? -5.289 -13.242 13.383 1 97 106 LEU A C 1
ATOM 876 O O . LEU A 1 106 ? -4.371 -13.195 14.203 1 97 106 LEU A O 1
ATOM 880 N N . GLY A 1 107 ? -6.395 -14.023 13.516 1 95.81 107 GLY A N 1
ATOM 881 C CA . GLY A 1 107 ? -6.578 -14.734 14.766 1 95.81 107 GLY A CA 1
ATOM 882 C C . GLY A 1 107 ? -6.57 -13.828 15.977 1 95.81 107 GLY A C 1
ATOM 883 O O . GLY A 1 107 ? -7.32 -12.852 16.031 1 95.81 107 GLY A O 1
ATOM 884 N N . GLU A 1 108 ? -5.625 -14.094 16.922 1 95.62 108 GLU A N 1
ATOM 885 C CA . GLU A 1 108 ? -5.539 -13.328 18.156 1 95.62 108 GLU A CA 1
ATOM 886 C C . GLU A 1 108 ? -4.523 -12.188 18.031 1 95.62 108 GLU A C 1
ATOM 888 O O . GLU A 1 108 ? -4.301 -11.445 18.984 1 95.62 108 GLU A O 1
ATOM 893 N N . TYR A 1 109 ? -3.955 -12.07 16.922 1 95.75 109 TYR A N 1
ATOM 894 C CA . TYR A 1 109 ? -2.898 -11.086 16.734 1 95.75 109 TYR A CA 1
ATOM 895 C C . TYR A 1 109 ? -3.475 -9.758 16.266 1 95.75 109 TYR A C 1
ATOM 897 O O . TYR A 1 109 ? -4.68 -9.641 16.016 1 95.75 109 TYR A O 1
ATOM 905 N N . GLY A 1 110 ? -2.619 -8.773 16.141 1 92.31 110 GLY A N 1
ATOM 906 C CA . GLY A 1 110 ? -3.082 -7.438 15.82 1 92.31 110 GLY A CA 1
ATOM 907 C C . GLY A 1 110 ? -3.76 -6.746 16.984 1 92.31 110 GLY A C 1
ATOM 908 O O . GLY A 1 110 ? -3.508 -7.082 18.156 1 92.31 110 GLY A O 1
ATOM 909 N N . TYR A 1 111 ? -4.418 -5.676 16.703 1 91.5 111 TYR A N 1
ATOM 910 C CA . TYR A 1 111 ? -5.238 -4.98 17.688 1 91.5 111 TYR A CA 1
ATOM 911 C C . TYR A 1 111 ? -6.641 -5.574 17.75 1 91.5 111 TYR A C 1
ATOM 913 O O . TYR A 1 111 ? -7.516 -5.203 16.969 1 91.5 111 TYR A O 1
ATOM 921 N N . TYR A 1 112 ? -6.883 -6.543 18.719 1 90.06 112 TYR A N 1
ATOM 922 C CA . TYR A 1 112 ? -8.125 -7.293 18.844 1 90.06 112 TYR A CA 1
ATOM 923 C C . TYR A 1 112 ? -8.477 -8 17.547 1 90.06 112 TYR A C 1
ATOM 925 O O . TYR A 1 112 ? -9.602 -7.906 17.062 1 90.06 112 TYR A O 1
ATOM 933 N N . GLY A 1 113 ? -7.512 -8.578 16.891 1 92.81 113 GLY A N 1
ATOM 934 C CA . GLY A 1 113 ? -7.707 -9.398 15.703 1 92.81 113 GLY A CA 1
ATOM 935 C C . GLY A 1 113 ? -7.801 -8.578 14.43 1 92.81 113 GLY A C 1
ATOM 936 O O . GLY A 1 113 ? -8.164 -9.102 13.375 1 92.81 113 GLY A O 1
ATOM 937 N N . LYS A 1 114 ? -7.508 -7.273 14.539 1 93.56 114 LYS A N 1
ATOM 938 C CA . LYS A 1 114 ? -7.609 -6.383 13.383 1 93.56 114 LYS A CA 1
ATOM 939 C C . LYS A 1 114 ? -6.297 -5.645 13.141 1 93.56 114 LYS A C 1
ATOM 941 O O . LYS A 1 114 ? -5.469 -5.523 14.047 1 93.56 114 LYS A O 1
ATOM 946 N N . GLY A 1 115 ? -6.172 -5.234 11.883 1 95.94 115 GLY A N 1
ATOM 947 C CA . GLY A 1 115 ? -4.988 -4.453 11.57 1 95.94 115 GLY A CA 1
ATOM 948 C C . GLY A 1 115 ? -4.266 -4.941 10.328 1 95.94 115 GLY A C 1
ATOM 949 O O . GLY A 1 115 ? -4.754 -5.824 9.625 1 95.94 115 GLY A O 1
ATOM 950 N N . PRO A 1 116 ? -3.096 -4.355 10.094 1 97.38 116 PRO A N 1
ATOM 951 C CA . PRO A 1 116 ? -2.311 -4.77 8.93 1 97.38 116 PRO A CA 1
ATOM 952 C C . PRO A 1 116 ? -1.834 -6.219 9.023 1 97.38 116 PRO A C 1
ATOM 954 O O . PRO A 1 116 ? -1.729 -6.766 10.125 1 97.38 116 PRO A O 1
ATOM 957 N N . VAL A 1 117 ? -1.478 -6.809 7.93 1 98.31 117 VAL A N 1
ATOM 958 C CA . VAL A 1 117 ? -1.078 -8.211 7.871 1 98.31 117 VAL A CA 1
ATOM 959 C C . VAL A 1 117 ? 0.221 -8.414 8.648 1 98.31 117 VAL A C 1
ATOM 961 O O . VAL A 1 117 ? 0.463 -9.492 9.195 1 98.31 117 VAL A O 1
ATOM 964 N N . TRP A 1 118 ? 0.983 -7.387 8.773 1 97.88 118 TRP A N 1
ATOM 965 C CA . TRP A 1 118 ? 2.336 -7.492 9.312 1 97.88 118 TRP A CA 1
ATOM 966 C C . TRP A 1 118 ? 2.309 -7.582 10.836 1 97.88 118 TRP A C 1
ATOM 968 O O . TRP A 1 118 ? 3.344 -7.801 11.469 1 97.88 118 TRP A O 1
ATOM 978 N N . TRP A 1 119 ? 1.129 -7.402 11.414 1 97.25 119 TRP A N 1
ATOM 979 C CA . TRP A 1 119 ? 0.975 -7.637 12.844 1 97.25 119 TRP A CA 1
ATOM 980 C C . TRP A 1 119 ? 0.751 -9.117 13.133 1 97.25 119 TRP A C 1
ATOM 982 O O . TRP A 1 119 ? 0.695 -9.531 14.289 1 97.25 119 TRP A O 1
ATOM 992 N N . TYR A 1 120 ? 0.52 -9.906 12.086 1 97.25 120 TYR A N 1
ATOM 993 C CA . TYR A 1 120 ? 0.628 -11.359 12.195 1 97.25 120 TYR A CA 1
ATOM 994 C C . TYR A 1 120 ? 2.086 -11.789 12.273 1 97.25 120 TYR A C 1
ATOM 996 O O . TYR A 1 120 ? 2.938 -11.273 11.547 1 97.25 120 TYR A O 1
ATOM 1004 N N . PRO A 1 121 ? 2.41 -12.703 13.188 1 96 121 PRO A N 1
ATOM 1005 C CA . PRO A 1 121 ? 3.822 -13.055 13.359 1 96 121 PRO A CA 1
ATOM 1006 C C . PRO A 1 121 ? 4.469 -13.547 12.07 1 96 121 PRO A C 1
ATOM 1008 O O . PRO A 1 121 ? 3.932 -14.43 11.398 1 96 121 PRO A O 1
ATOM 1011 N N . ARG A 1 122 ? 5.633 -12.969 11.805 1 95.31 122 ARG A N 1
ATOM 1012 C CA . ARG A 1 122 ? 6.375 -13.289 10.586 1 95.31 122 ARG A CA 1
ATOM 1013 C C . ARG A 1 122 ? 6.633 -14.789 10.484 1 95.31 122 ARG A C 1
ATOM 1015 O O . ARG A 1 122 ? 6.453 -15.383 9.422 1 95.31 122 ARG A O 1
ATOM 1022 N N . GLU A 1 123 ? 7.078 -15.398 11.609 1 95.81 123 GLU A N 1
ATOM 1023 C CA . GLU A 1 123 ? 7.418 -16.812 11.633 1 95.81 123 GLU A CA 1
ATOM 1024 C C . GLU A 1 123 ? 6.207 -17.688 11.297 1 95.81 123 GLU A C 1
ATOM 1026 O O . GLU A 1 123 ? 6.348 -18.75 10.703 1 95.81 123 GLU A O 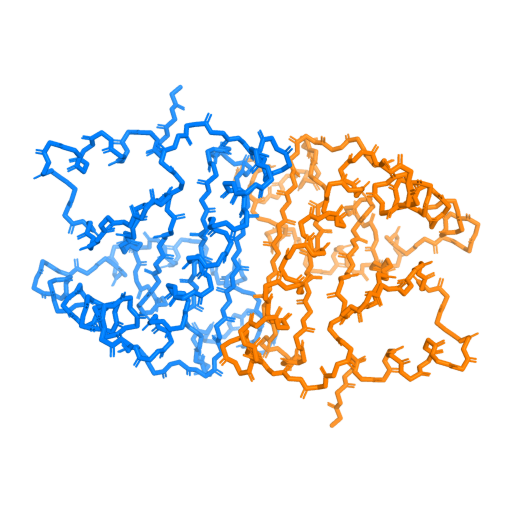1
ATOM 1031 N N . LYS A 1 124 ? 5.035 -17.25 11.672 1 96.94 124 LYS A N 1
ATOM 1032 C CA . LYS A 1 124 ? 3.812 -17.984 11.352 1 96.94 124 LYS A CA 1
ATOM 1033 C C . LYS A 1 124 ? 3.402 -17.75 9.898 1 96.94 124 LYS A C 1
ATOM 1035 O O . LYS A 1 124 ? 3.029 -18.688 9.195 1 96.94 124 LYS A O 1
ATOM 1040 N N . MET A 1 125 ? 3.459 -16.531 9.461 1 96.75 125 MET A N 1
ATOM 1041 C CA . MET A 1 125 ? 3.059 -16.188 8.102 1 96.75 125 MET A CA 1
ATOM 1042 C C . MET A 1 125 ? 3.885 -16.953 7.078 1 96.75 125 MET A C 1
ATOM 1044 O O . MET A 1 125 ? 3.355 -17.406 6.062 1 96.75 125 MET A O 1
ATOM 1048 N N . TYR A 1 126 ? 5.16 -17.141 7.363 1 95.56 126 TYR A N 1
ATOM 1049 C CA . TYR A 1 126 ? 6.082 -17.719 6.391 1 95.56 126 TYR A CA 1
ATOM 1050 C C . TYR A 1 126 ? 6.41 -19.156 6.746 1 95.56 126 TYR A C 1
ATOM 1052 O O . TYR A 1 126 ? 7.359 -19.734 6.207 1 95.56 126 TYR A O 1
ATOM 1060 N N . SER A 1 127 ? 5.66 -19.703 7.668 1 96.62 127 SER A N 1
ATOM 1061 C CA . SER A 1 127 ? 5.879 -21.094 8.055 1 96.62 127 SER A CA 1
ATOM 1062 C C . SER A 1 127 ? 5.551 -22.031 6.902 1 96.62 127 SER A C 1
ATOM 1064 O O . SER A 1 127 ? 4.789 -21.688 6 1 96.62 127 SER A O 1
ATOM 1066 N N . THR A 1 128 ? 6.082 -23.234 6.949 1 96.62 128 THR A N 1
ATOM 1067 C CA . THR A 1 128 ? 5.852 -24.25 5.934 1 96.62 128 THR A CA 1
ATOM 1068 C C . THR A 1 128 ? 4.379 -24.656 5.895 1 96.62 128 THR A C 1
ATOM 1070 O O . THR A 1 128 ? 3.871 -25.062 4.852 1 96.62 128 THR A O 1
ATOM 1073 N N . ASP A 1 129 ? 3.684 -24.484 7.008 1 96.12 129 ASP A N 1
ATOM 1074 C CA . ASP A 1 129 ? 2.262 -24.812 7.086 1 96.12 129 ASP A CA 1
ATOM 1075 C C . ASP A 1 129 ? 1.448 -23.938 6.121 1 96.12 129 ASP A C 1
ATOM 1077 O O . ASP A 1 129 ? 0.327 -24.297 5.758 1 96.12 129 ASP A O 1
ATOM 1081 N N . ASN A 1 130 ? 2.008 -22.812 5.734 1 97.44 130 ASN A N 1
ATOM 1082 C CA . ASN A 1 130 ? 1.292 -21.875 4.871 1 97.44 130 ASN A CA 1
ATOM 1083 C C . ASN A 1 130 ? 1.789 -21.938 3.432 1 97.44 130 ASN A C 1
ATOM 1085 O O . ASN A 1 130 ? 1.432 -21.094 2.605 1 97.44 130 ASN A O 1
ATOM 1089 N N . GLU A 1 131 ? 2.635 -22.891 3.127 1 98 131 GLU A N 1
ATOM 1090 C CA . GLU A 1 131 ? 3.029 -23.172 1.747 1 98 131 GLU A CA 1
ATOM 1091 C C . GLU A 1 131 ? 2.021 -24.078 1.054 1 98 131 GLU A C 1
ATOM 1093 O O . GLU A 1 131 ? 1.758 -25.188 1.521 1 98 131 GLU A O 1
ATOM 1098 N N . PRO A 1 132 ? 1.474 -23.625 0.014 1 98.06 132 PRO A N 1
ATOM 1099 C CA . PRO A 1 132 ? 0.519 -24.5 -0.668 1 98.06 132 PRO A CA 1
ATOM 1100 C C . PRO A 1 132 ? 1.187 -25.703 -1.312 1 98.06 132 PRO A C 1
ATOM 1102 O O . PRO A 1 132 ? 2.324 -25.609 -1.782 1 98.06 132 PRO A O 1
ATOM 1105 N N . THR A 1 133 ? 0.435 -26.844 -1.315 1 97.75 133 THR A N 1
ATOM 1106 C CA . THR A 1 133 ? 0.86 -27.969 -2.15 1 97.75 133 THR A CA 1
ATOM 1107 C C . THR A 1 133 ? 0.773 -27.594 -3.629 1 97.75 133 THR A C 1
ATOM 1109 O O . THR A 1 133 ? 0.148 -26.594 -3.992 1 97.75 133 THR A O 1
ATOM 1112 N N . ASP A 1 134 ? 1.409 -28.406 -4.441 1 97.69 134 ASP A N 1
ATOM 1113 C CA . ASP A 1 134 ? 1.345 -28.156 -5.875 1 97.69 134 ASP A CA 1
ATOM 1114 C C . ASP A 1 134 ? -0.101 -28.156 -6.367 1 97.69 134 ASP A C 1
ATOM 1116 O O . ASP A 1 134 ? -0.474 -27.312 -7.203 1 97.69 134 ASP A O 1
ATOM 1120 N N . GLU A 1 135 ? -0.809 -29.047 -5.848 1 98.25 135 GLU A N 1
ATOM 1121 C CA . GLU A 1 135 ? -2.211 -29.141 -6.246 1 98.25 135 GLU A CA 1
ATOM 1122 C C . GLU A 1 135 ? -2.986 -27.891 -5.805 1 98.25 135 GLU A C 1
ATOM 1124 O O . GLU A 1 135 ? -3.766 -27.344 -6.582 1 98.25 135 GLU A O 1
ATOM 1129 N N . GLU A 1 136 ? -2.816 -27.484 -4.559 1 98.25 136 GLU A N 1
ATOM 1130 C CA . GLU A 1 136 ? -3.463 -26.281 -4.047 1 98.25 136 GLU A CA 1
ATOM 1131 C C . GLU A 1 136 ? -3.051 -25.047 -4.848 1 98.25 136 GLU A C 1
ATOM 1133 O O . GLU A 1 136 ? -3.887 -24.203 -5.168 1 98.25 136 GLU A O 1
ATOM 1138 N N . LEU A 1 137 ? -1.779 -25 -5.109 1 98.62 137 LEU A N 1
ATOM 1139 C CA . LEU A 1 137 ? -1.238 -23.875 -5.859 1 98.62 137 LEU A CA 1
ATOM 1140 C C . LEU A 1 137 ? -1.902 -23.766 -7.23 1 98.62 137 LEU A C 1
ATOM 1142 O O . LEU A 1 137 ? -2.266 -22.672 -7.66 1 98.62 137 LEU A O 1
ATOM 1146 N N . GLU A 1 138 ? -2.023 -24.828 -7.895 1 98.44 138 GLU A N 1
ATOM 1147 C CA . GLU A 1 138 ? -2.643 -24.828 -9.219 1 98.44 138 GLU A CA 1
ATOM 1148 C C . GLU A 1 138 ? -4.094 -24.359 -9.141 1 98.44 138 GLU A C 1
ATOM 1150 O O . GLU A 1 138 ? -4.57 -23.656 -10.039 1 98.44 138 GLU A O 1
ATOM 1155 N N . LYS A 1 139 ? -4.789 -24.797 -8.117 1 98.69 139 LYS A N 1
ATOM 1156 C CA . LYS A 1 139 ? -6.172 -24.359 -7.934 1 98.69 139 LYS A CA 1
ATOM 1157 C C . LYS A 1 139 ? -6.242 -22.859 -7.695 1 98.69 139 LYS A C 1
ATOM 1159 O O . LYS A 1 139 ? -7.117 -22.188 -8.242 1 98.69 139 LYS A O 1
ATOM 1164 N N . LEU A 1 140 ? -5.391 -22.375 -6.84 1 98.81 140 LEU A N 1
ATOM 1165 C CA . LEU A 1 140 ? -5.344 -20.938 -6.582 1 98.81 140 LEU A CA 1
ATOM 1166 C C . LEU A 1 140 ? -5.043 -20.156 -7.859 1 98.81 140 LEU A C 1
ATOM 1168 O O . LEU A 1 140 ? -5.688 -19.141 -8.148 1 98.81 140 LEU A O 1
ATOM 1172 N N . LYS A 1 141 ? -4.059 -20.625 -8.617 1 98.88 141 LYS A N 1
ATOM 1173 C CA . LYS A 1 141 ? -3.68 -19.969 -9.859 1 98.88 141 LYS A CA 1
ATOM 1174 C C . LYS A 1 141 ? -4.848 -19.938 -10.844 1 98.88 141 LYS A C 1
ATOM 1176 O O . LYS A 1 141 ? -5.094 -18.922 -11.492 1 98.88 141 LYS A O 1
ATOM 1181 N N . GLN A 1 142 ? -5.516 -21.016 -10.953 1 98.75 142 GLN A N 1
ATOM 1182 C CA . GLN A 1 142 ? -6.637 -21.109 -11.883 1 98.75 142 GLN A CA 1
ATOM 1183 C C . GLN A 1 142 ? -7.758 -20.141 -11.492 1 98.75 142 GLN A C 1
ATOM 1185 O O . GLN A 1 142 ? -8.32 -19.453 -12.352 1 98.75 142 GLN A O 1
ATOM 1190 N N . ARG A 1 143 ? -8.07 -20.141 -10.211 1 98.75 143 ARG A N 1
ATOM 1191 C CA . ARG A 1 143 ? -9.109 -19.234 -9.719 1 98.75 143 ARG A CA 1
ATOM 1192 C C . ARG A 1 143 ? -8.773 -17.781 -10.055 1 98.75 143 ARG A C 1
ATOM 1194 O O . ARG A 1 143 ? -9.625 -17.031 -10.523 1 98.75 143 ARG A O 1
ATOM 1201 N N . LEU A 1 144 ? -7.551 -17.422 -9.758 1 98.94 144 LEU A N 1
ATOM 1202 C CA . LEU A 1 144 ? -7.125 -16.047 -10 1 98.94 144 LEU A CA 1
ATOM 1203 C C . LEU A 1 144 ? -7.09 -15.75 -11.5 1 98.94 144 LEU A C 1
ATOM 1205 O O . LEU A 1 144 ? -7.516 -14.68 -11.938 1 98.94 144 LEU A O 1
ATOM 1209 N N . ASN A 1 145 ? -6.562 -16.656 -12.273 1 98.75 145 ASN A N 1
ATOM 1210 C CA . ASN A 1 145 ? -6.434 -16.469 -13.719 1 98.75 145 ASN A CA 1
ATOM 1211 C C . ASN A 1 145 ? -7.789 -16.25 -14.375 1 98.75 145 ASN A C 1
ATOM 1213 O O . ASN A 1 145 ? -7.906 -15.477 -15.32 1 98.75 145 ASN A O 1
ATOM 1217 N N . VAL A 1 146 ? -8.82 -16.953 -13.961 1 98.62 146 VAL A N 1
ATOM 1218 C CA . VAL A 1 146 ? -10.172 -16.812 -14.508 1 98.62 146 VAL A CA 1
ATOM 1219 C C . VAL A 1 146 ? -10.656 -15.375 -14.336 1 98.62 146 VAL A C 1
ATOM 1221 O O . VAL A 1 146 ? -11.18 -14.773 -15.281 1 98.62 146 VAL A O 1
ATOM 1224 N N . GLU A 1 147 ? -10.492 -14.828 -13.148 1 98.81 147 GLU A N 1
ATOM 1225 C CA . GLU A 1 147 ? -10.945 -13.469 -12.883 1 98.81 147 GLU A CA 1
ATOM 1226 C C . GLU A 1 147 ? -10.086 -12.445 -13.625 1 98.81 147 GLU A C 1
ATOM 1228 O O . GLU A 1 147 ? -10.594 -11.414 -14.078 1 98.81 147 GLU A O 1
ATOM 1233 N N . LEU A 1 148 ? -8.766 -12.703 -13.727 1 98.81 148 LEU A N 1
ATOM 1234 C CA . LEU A 1 148 ? -7.91 -11.812 -14.516 1 98.81 148 LEU A CA 1
ATOM 1235 C C . LEU A 1 148 ? -8.367 -11.766 -15.969 1 98.81 148 LEU A C 1
ATOM 1237 O O . LEU A 1 148 ? -8.445 -10.695 -16.562 1 98.81 148 LEU A O 1
ATOM 1241 N N . ASP A 1 149 ? -8.656 -12.93 -16.531 1 98.38 149 ASP A N 1
ATOM 1242 C CA . ASP A 1 149 ? -9.117 -12.984 -17.922 1 98.38 149 ASP A CA 1
ATOM 1243 C C . ASP A 1 149 ? -10.422 -12.211 -18.094 1 98.38 149 ASP A C 1
ATOM 1245 O O . ASP A 1 149 ? -10.602 -11.508 -19.078 1 98.38 149 ASP A O 1
ATOM 1249 N N . ARG A 1 150 ? -11.289 -12.398 -17.188 1 97.75 150 ARG A N 1
ATOM 1250 C CA . ARG A 1 150 ? -12.578 -11.703 -17.25 1 97.75 150 ARG A CA 1
ATOM 1251 C C . ARG A 1 150 ? -12.383 -10.188 -17.25 1 97.75 150 ARG A C 1
ATOM 1253 O O . ARG A 1 150 ? -13.008 -9.477 -18.031 1 97.75 150 ARG A O 1
ATOM 1260 N N . LEU A 1 151 ? -11.539 -9.695 -16.391 1 97.31 151 LEU A N 1
ATOM 1261 C CA . LEU A 1 151 ? -11.391 -8.266 -16.172 1 97.31 151 LEU A CA 1
ATOM 1262 C C . LEU A 1 151 ? -10.539 -7.633 -17.281 1 97.31 151 LEU A C 1
ATOM 1264 O O . LEU A 1 151 ? -10.758 -6.473 -17.641 1 97.31 151 LEU A O 1
ATOM 1268 N N . PHE A 1 152 ? -9.594 -8.344 -17.812 1 95.94 152 PHE A N 1
ATOM 1269 C CA . PHE A 1 152 ? -8.656 -7.754 -18.766 1 95.94 152 PHE A CA 1
ATOM 1270 C C . PHE A 1 152 ? -9.07 -8.047 -20.203 1 95.94 152 PHE A C 1
ATOM 1272 O O . PHE A 1 152 ? -8.695 -7.324 -21.125 1 95.94 152 PHE A O 1
ATOM 1279 N N . TYR A 1 153 ? -9.852 -9.031 -20.438 1 89.81 153 TYR A N 1
ATOM 1280 C CA . TYR A 1 153 ? -10.102 -9.398 -21.828 1 89.81 153 TYR A CA 1
ATOM 1281 C C . TYR A 1 153 ? -11.602 -9.5 -22.109 1 89.81 153 TYR A C 1
ATOM 1283 O O . TYR A 1 153 ? -12.023 -9.508 -23.266 1 89.81 153 TYR A O 1
ATOM 1291 N N . GLU A 1 154 ? -12.453 -9.734 -21.172 1 76.69 154 GLU A N 1
ATOM 1292 C CA . GLU A 1 154 ? -13.883 -9.906 -21.453 1 76.69 154 GLU A CA 1
ATOM 1293 C C . GLU A 1 154 ? -14.648 -8.617 -21.203 1 76.69 154 GLU A C 1
ATOM 1295 O O . GLU A 1 154 ? -15.883 -8.602 -21.234 1 76.69 154 GLU A O 1
ATOM 1300 N N . LYS A 1 155 ? -14.031 -7.504 -21.188 1 58.34 155 LYS A N 1
ATOM 1301 C CA . LYS A 1 155 ? -14.898 -6.352 -20.984 1 58.34 155 LYS A CA 1
ATOM 1302 C C . LYS A 1 155 ? -15.664 -6 -22.25 1 58.34 155 LYS A C 1
ATOM 1304 O O . LYS A 1 155 ? -15.125 -6.094 -23.359 1 58.34 155 LYS A O 1
ATOM 1309 N N . MET B 1 1 ? -20 4.547 12.812 1 84.5 1 MET B N 1
ATOM 1310 C CA . MET B 1 1 ? -19.141 5.73 12.828 1 84.5 1 MET B CA 1
ATOM 1311 C C . MET B 1 1 ? -17.891 5.516 11.977 1 84.5 1 MET B C 1
ATOM 1313 O O . MET B 1 1 ? -17.312 4.426 11.977 1 84.5 1 MET B O 1
ATOM 1317 N N . CYS B 1 2 ? -17.5 6.449 11.031 1 95.06 2 CYS B N 1
ATOM 1318 C CA . CYS B 1 2 ? -16.312 6.391 10.172 1 95.06 2 CYS B CA 1
ATOM 1319 C C . CYS B 1 2 ? -15.328 7.488 10.531 1 95.06 2 CYS B C 1
ATOM 1321 O O . CYS B 1 2 ? -15.594 8.672 10.328 1 95.06 2 CYS B O 1
ATOM 1323 N N . LEU B 1 3 ? -14.164 7.098 11.062 1 95.06 3 LEU B N 1
ATOM 1324 C CA . LEU B 1 3 ? -13.18 8.047 11.57 1 95.06 3 LEU B CA 1
ATOM 1325 C C . LEU B 1 3 ? -12.625 8.914 10.438 1 95.06 3 LEU B C 1
ATOM 1327 O O . LEU B 1 3 ? -12.273 10.07 10.656 1 95.06 3 LEU B O 1
ATOM 1331 N N . ILE B 1 4 ? -12.562 8.383 9.258 1 97.69 4 ILE B N 1
ATOM 1332 C CA . ILE B 1 4 ? -12.062 9.125 8.109 1 97.69 4 ILE B CA 1
ATOM 1333 C C . ILE B 1 4 ? -13.086 10.172 7.68 1 97.69 4 ILE B C 1
ATOM 1335 O O . ILE B 1 4 ? -12.727 11.312 7.387 1 97.69 4 ILE B O 1
ATOM 1339 N N . CYS B 1 5 ? -14.359 9.789 7.637 1 97.94 5 CYS B N 1
ATOM 1340 C CA . CYS B 1 5 ? -15.398 10.773 7.355 1 97.94 5 CYS B CA 1
ATOM 1341 C C . CYS B 1 5 ? -15.367 11.906 8.375 1 97.94 5 CYS B C 1
ATOM 1343 O O . CYS B 1 5 ? -15.547 13.07 8.016 1 97.94 5 CYS B O 1
ATOM 1345 N N . ASP B 1 6 ? -15.164 11.531 9.594 1 97.81 6 ASP B N 1
ATOM 1346 C CA . ASP B 1 6 ? -15.102 12.547 10.648 1 97.81 6 ASP B CA 1
ATOM 1347 C C . ASP B 1 6 ? -13.93 13.5 10.422 1 97.81 6 ASP B C 1
ATOM 1349 O O . ASP B 1 6 ? -14.07 14.711 10.617 1 97.81 6 ASP B O 1
ATOM 1353 N N . ARG B 1 7 ? -12.797 12.938 10.078 1 97.88 7 ARG B N 1
ATOM 1354 C CA . ARG B 1 7 ? -11.641 13.773 9.781 1 97.88 7 ARG B CA 1
ATOM 1355 C C . ARG B 1 7 ? -11.938 14.742 8.641 1 97.88 7 ARG B C 1
ATOM 1357 O O . ARG B 1 7 ? -11.523 15.898 8.68 1 97.88 7 ARG B O 1
ATOM 1364 N N . ILE B 1 8 ? -12.602 14.266 7.637 1 98.5 8 ILE B N 1
ATOM 1365 C CA . ILE B 1 8 ? -12.938 15.086 6.477 1 98.5 8 ILE B CA 1
ATOM 1366 C C . ILE B 1 8 ? -13.898 16.203 6.887 1 98.5 8 ILE B C 1
ATOM 1368 O O . ILE B 1 8 ? -13.766 17.344 6.449 1 98.5 8 ILE B O 1
ATOM 1372 N N . LYS B 1 9 ? -14.867 15.852 7.703 1 98.44 9 LYS B N 1
ATOM 1373 C CA . LYS B 1 9 ? -15.781 16.859 8.219 1 98.44 9 LYS B CA 1
ATOM 1374 C C . LYS B 1 9 ? -15.016 17.969 8.938 1 98.44 9 LYS B C 1
ATOM 1376 O O . LYS B 1 9 ? -15.312 19.156 8.758 1 98.44 9 LYS B O 1
ATOM 1381 N N . MET B 1 10 ? -14.07 17.594 9.781 1 98.69 10 MET B N 1
ATOM 1382 C CA . MET B 1 10 ? -13.258 18.578 10.5 1 98.69 10 MET B CA 1
ATOM 1383 C C . MET B 1 10 ? -12.484 19.469 9.523 1 98.69 10 MET B C 1
ATOM 1385 O O . MET B 1 10 ? -12.297 20.656 9.781 1 98.69 10 MET B O 1
ATOM 1389 N N . ILE B 1 11 ? -11.977 18.875 8.445 1 98.69 11 ILE B N 1
ATOM 1390 C CA . ILE B 1 11 ? -11.273 19.641 7.422 1 98.69 11 ILE B CA 1
ATOM 1391 C C . ILE B 1 11 ? -12.203 20.688 6.824 1 98.69 11 ILE B C 1
ATOM 1393 O O . ILE B 1 11 ? -11.82 21.859 6.68 1 98.69 11 ILE B O 1
ATOM 1397 N N . LYS B 1 12 ? -13.391 20.328 6.535 1 98.44 12 LYS B N 1
ATOM 1398 C CA . LYS B 1 12 ? -14.352 21.188 5.852 1 98.44 12 LYS B CA 1
ATOM 1399 C C . LYS B 1 12 ? -14.727 22.391 6.719 1 98.44 12 LYS B C 1
ATOM 1401 O O . LYS B 1 12 ? -15.086 23.453 6.203 1 98.44 12 LYS B O 1
ATOM 1406 N N . ILE B 1 13 ? -14.633 22.234 8.016 1 98.38 13 ILE B N 1
ATOM 1407 C CA . ILE B 1 13 ? -14.977 23.344 8.891 1 98.38 13 ILE B CA 1
ATOM 1408 C C . ILE B 1 13 ? -13.695 23.984 9.43 1 98.38 13 ILE B C 1
ATOM 1410 O O . ILE B 1 13 ? -13.727 24.672 10.461 1 98.38 13 ILE B O 1
ATOM 1414 N N . ASN B 1 14 ? -12.516 23.625 8.844 1 98 14 ASN B N 1
ATOM 1415 C CA . ASN B 1 14 ? -11.211 24.219 9.125 1 98 14 ASN B CA 1
ATOM 1416 C C . ASN B 1 14 ? -10.766 23.938 10.555 1 98 14 ASN B C 1
ATOM 1418 O O . ASN B 1 14 ? -10.211 24.812 11.219 1 98 14 ASN B O 1
ATOM 1422 N N . GLN B 1 15 ? -11 22.703 11 1 98.19 15 GLN B N 1
ATOM 1423 C CA . GLN B 1 15 ? -10.664 22.375 12.383 1 98.19 15 GLN B CA 1
ATOM 1424 C C . GLN B 1 15 ? -9.688 21.203 12.438 1 98.19 15 GLN B C 1
ATOM 1426 O O . GLN B 1 15 ? -9.367 20.703 13.516 1 98.19 15 GLN B O 1
ATOM 1431 N N . ASN B 1 16 ? -9.289 20.703 11.367 1 98.44 16 ASN B N 1
ATOM 1432 C CA . ASN B 1 16 ? -8.281 19.641 11.336 1 98.44 16 ASN B CA 1
ATOM 1433 C C . ASN B 1 16 ? -6.871 20.219 11.211 1 98.44 16 ASN B C 1
ATOM 1435 O O . ASN B 1 16 ? -6.465 20.641 10.125 1 98.44 16 ASN B O 1
ATOM 1439 N N . LYS B 1 17 ? -6.098 20.219 12.25 1 98.19 17 LYS B N 1
ATOM 1440 C CA . LYS B 1 17 ? -4.789 20.875 12.258 1 98.19 17 LYS B CA 1
ATOM 1441 C C . LYS B 1 17 ? -3.783 20.094 11.422 1 98.19 17 LYS B C 1
ATOM 1443 O O . LYS B 1 17 ? -2.699 20.594 11.117 1 98.19 17 LYS B O 1
ATOM 1448 N N . PHE B 1 18 ? -4.059 18.906 11.031 1 98.69 18 PHE B N 1
ATOM 1449 C CA . PHE B 1 18 ? -3.131 18.078 10.273 1 98.69 18 PHE B CA 1
ATOM 1450 C C . PHE B 1 18 ? -3.342 18.25 8.773 1 98.69 18 PHE B C 1
ATOM 1452 O O . PHE B 1 18 ? -2.566 17.734 7.969 1 98.69 18 PHE B O 1
ATOM 1459 N N . PHE B 1 19 ? -4.414 18.984 8.391 1 98.88 19 PHE B N 1
ATOM 1460 C CA . PHE B 1 19 ? -4.773 19.188 6.988 1 98.88 19 PHE B CA 1
ATOM 1461 C C . PHE B 1 19 ? -3.676 19.938 6.25 1 98.88 19 PHE B C 1
ATOM 1463 O O . PHE B 1 19 ? -3.141 20.922 6.762 1 98.88 19 PHE B O 1
ATOM 1470 N N . VAL B 1 20 ? -3.33 19.453 5.066 1 98.94 20 VAL B N 1
ATOM 1471 C CA . VAL B 1 20 ? -2.281 20.109 4.281 1 98.94 20 VAL B CA 1
ATOM 1472 C C . VAL B 1 20 ? -2.883 20.703 3.014 1 98.94 20 VAL B C 1
ATOM 1474 O O . VAL B 1 20 ? -2.717 21.891 2.746 1 98.94 20 VAL B O 1
ATOM 1477 N N . LYS B 1 21 ? -3.594 19.844 2.229 1 98.81 21 LYS B N 1
ATOM 1478 C CA . LYS B 1 21 ? -4.066 20.328 0.936 1 98.81 21 LYS B CA 1
ATOM 1479 C C . LYS B 1 21 ? -5.242 19.5 0.429 1 98.81 21 LYS B C 1
ATOM 1481 O O . LYS B 1 21 ? -5.27 18.281 0.614 1 98.81 21 LYS B O 1
ATOM 1486 N N . GLU B 1 22 ? -6.156 20.156 -0.202 1 98.81 22 GLU B N 1
ATOM 1487 C CA . GLU B 1 22 ? -7.219 19.484 -0.934 1 98.81 22 GLU B CA 1
ATOM 1488 C C . GLU B 1 22 ? -6.859 19.312 -2.406 1 98.81 22 GLU B C 1
ATOM 1490 O O . GLU B 1 22 ? -6.438 20.266 -3.061 1 98.81 22 GLU B O 1
ATOM 1495 N N . LEU B 1 23 ? -6.953 18.172 -2.896 1 98.69 23 LEU B N 1
ATOM 1496 C CA . LEU B 1 23 ? -6.781 17.875 -4.316 1 98.69 23 LEU B CA 1
ATOM 1497 C C . LEU B 1 23 ? -8.117 17.531 -4.961 1 98.69 23 LEU B C 1
ATOM 1499 O O . LEU B 1 23 ? -9.172 17.688 -4.344 1 98.69 23 LEU B O 1
ATOM 1503 N N . LYS B 1 24 ? -8.07 17.109 -6.207 1 98.5 24 LYS B N 1
ATOM 1504 C CA . LYS B 1 24 ? -9.305 16.828 -6.938 1 98.5 24 LYS B CA 1
ATOM 1505 C C . LYS B 1 24 ? -10.07 15.672 -6.309 1 98.5 24 LYS B C 1
ATOM 1507 O O . LYS B 1 24 ? -11.273 15.766 -6.09 1 98.5 24 LYS B O 1
ATOM 1512 N N . THR B 1 25 ? -9.367 14.594 -5.961 1 98.81 25 THR B N 1
ATOM 1513 C CA . THR B 1 25 ? -10.062 13.375 -5.559 1 98.81 25 THR B CA 1
ATOM 1514 C C . THR B 1 25 ? -9.961 13.172 -4.051 1 98.81 25 THR B C 1
ATOM 1516 O O . THR B 1 25 ? -10.672 12.336 -3.482 1 98.81 25 THR B O 1
ATOM 1519 N N . GLY B 1 26 ? -9.109 13.906 -3.371 1 98.75 26 GLY B N 1
ATOM 1520 C CA . GLY B 1 26 ? -8.914 13.578 -1.968 1 98.75 26 GLY B CA 1
ATOM 1521 C C . GLY B 1 26 ? -8.242 14.688 -1.183 1 98.75 26 GLY B C 1
ATOM 1522 O O . GLY B 1 26 ? -8.047 15.789 -1.701 1 98.75 26 GLY B O 1
ATOM 1523 N N . TYR B 1 27 ? -8.016 14.422 0.104 1 98.94 27 TYR B N 1
ATOM 1524 C CA . TYR B 1 27 ? -7.367 15.352 1.026 1 98.94 27 TYR B CA 1
ATOM 1525 C C . TYR B 1 27 ? -6.027 14.797 1.498 1 98.94 27 TYR B C 1
ATOM 1527 O O . TYR B 1 27 ? -5.93 13.625 1.874 1 98.94 27 TYR B O 1
ATOM 1535 N N . VAL B 1 28 ? -4.988 15.617 1.409 1 98.94 28 VAL B N 1
ATOM 1536 C CA . VAL B 1 28 ? -3.678 15.281 1.956 1 98.94 28 VAL B CA 1
ATOM 1537 C C . VAL B 1 28 ? -3.598 15.734 3.414 1 98.94 28 VAL B C 1
ATOM 1539 O O . VAL B 1 28 ? -3.807 16.906 3.723 1 98.94 28 VAL B O 1
ATOM 1542 N N . VAL B 1 29 ? -3.338 14.805 4.312 1 98.88 29 VAL B N 1
ATOM 1543 C CA . VAL B 1 29 ? -3.283 15.07 5.746 1 98.88 29 VAL B CA 1
ATOM 1544 C C . VAL B 1 29 ? -2.037 14.422 6.348 1 98.88 29 VAL B C 1
ATOM 1546 O O . VAL B 1 29 ? -1.686 13.297 5.992 1 98.88 29 VAL B O 1
ATOM 1549 N N . LEU B 1 30 ? -1.347 15.172 7.219 1 98.88 30 LEU B N 1
ATOM 1550 C CA . LEU B 1 30 ? -0.254 14.531 7.938 1 98.88 30 LEU B CA 1
ATOM 1551 C C .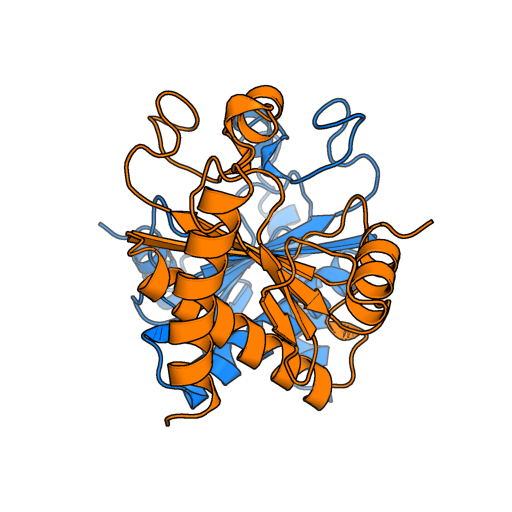 LEU B 1 30 ? -0.789 13.539 8.969 1 98.88 30 LEU B C 1
ATOM 1553 O O . LEU B 1 30 ? -1.85 13.766 9.562 1 98.88 30 LEU B O 1
ATOM 1557 N N . GLY B 1 31 ? -0.093 12.406 9.141 1 98.44 31 GLY B N 1
ATOM 1558 C CA . GLY B 1 31 ? -0.42 11.516 10.234 1 98.44 31 GLY B CA 1
ATOM 1559 C C . GLY B 1 31 ? -0.293 12.172 11.602 1 98.44 31 GLY B C 1
ATOM 1560 O O . GLY B 1 31 ? 0.51 13.094 11.781 1 98.44 31 GLY B O 1
ATOM 1561 N N . ASP B 1 32 ? -1.032 11.633 12.539 1 97.81 32 ASP B N 1
ATOM 1562 C CA . ASP B 1 32 ?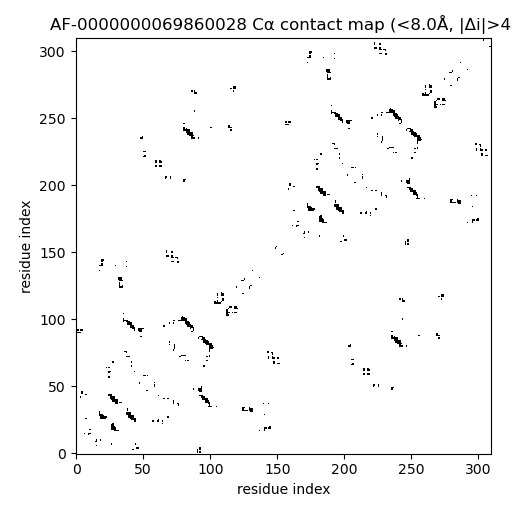 -1.072 12.219 13.875 1 97.81 32 ASP B CA 1
ATOM 1563 C C . ASP B 1 32 ? 0.256 12.031 14.602 1 97.81 32 ASP B C 1
ATOM 1565 O O . ASP B 1 32 ? 0.651 12.867 15.414 1 97.81 32 ASP B O 1
ATOM 1569 N N . ASN B 1 33 ? 0.867 10.883 14.414 1 98.25 33 ASN B N 1
ATOM 1570 C CA . ASN B 1 33 ? 2.168 10.562 14.992 1 98.25 33 ASN B CA 1
ATOM 1571 C C . ASN B 1 33 ? 3.246 10.461 13.914 1 98.25 33 ASN B C 1
ATOM 1573 O O . ASN B 1 33 ? 3.012 9.898 12.844 1 98.25 33 ASN B O 1
ATOM 1577 N N . GLN B 1 34 ? 4.398 10.969 14.18 1 98.44 34 GLN B N 1
ATOM 1578 C CA . GLN B 1 34 ? 5.383 11.195 13.125 1 98.44 34 GLN B CA 1
ATOM 1579 C C . GLN B 1 34 ? 6.699 10.484 13.438 1 98.44 34 GLN B C 1
ATOM 1581 O O . GLN B 1 34 ? 7.777 11.023 13.188 1 98.44 34 GLN B O 1
ATOM 1586 N N . HIS B 1 35 ? 6.598 9.312 14.094 1 98 35 HIS B N 1
ATOM 1587 C CA . HIS B 1 35 ? 7.828 8.531 14.18 1 98 35 HIS B CA 1
ATOM 1588 C C . HIS B 1 35 ? 8.523 8.453 12.82 1 98 35 HIS B C 1
ATOM 1590 O O . HIS B 1 35 ? 9.734 8.672 12.719 1 98 35 HIS B O 1
ATOM 1596 N N . PHE B 1 36 ? 7.766 8.055 11.805 1 98.31 36 PHE B N 1
ATOM 1597 C CA . PHE B 1 36 ? 8.234 8.18 10.43 1 98.31 36 PHE B CA 1
ATOM 1598 C C . PHE B 1 36 ? 7.977 9.578 9.891 1 98.31 36 PHE B C 1
ATOM 1600 O O . PHE B 1 36 ? 6.914 9.852 9.328 1 98.31 36 PHE B O 1
ATOM 1607 N N . LYS B 1 37 ? 8.938 10.414 10.031 1 98 37 LYS B N 1
ATOM 1608 C CA . LYS B 1 37 ? 8.766 11.836 9.758 1 98 37 LYS B CA 1
ATOM 1609 C C . LYS B 1 37 ? 8.289 12.07 8.328 1 98 37 LYS B C 1
ATOM 1611 O O . LYS B 1 37 ? 8.945 11.648 7.371 1 98 37 LYS B O 1
ATOM 1616 N N . GLY B 1 38 ? 7.191 12.727 8.195 1 98.81 38 GLY B N 1
ATOM 1617 C CA . GLY B 1 38 ? 6.586 12.969 6.891 1 98.81 38 GLY B CA 1
ATOM 1618 C C . GLY B 1 38 ? 5.445 12.016 6.582 1 98.81 38 GLY B C 1
ATOM 1619 O O . GLY B 1 38 ? 4.832 12.109 5.516 1 98.81 38 GLY B O 1
ATOM 1620 N N . TYR B 1 39 ? 5.199 11.086 7.578 1 98.94 39 TYR B N 1
ATOM 1621 C CA . TYR B 1 39 ? 4.055 10.203 7.387 1 98.94 39 TYR B CA 1
ATOM 1622 C C . TYR B 1 39 ? 2.812 10.992 6.992 1 98.94 39 TYR B C 1
ATOM 1624 O O . TYR B 1 39 ? 2.395 11.906 7.711 1 98.94 39 TYR B O 1
ATOM 1632 N N . THR B 1 40 ? 2.219 10.633 5.883 1 98.94 40 THR B N 1
ATOM 1633 C CA . THR B 1 40 ? 1.114 11.359 5.266 1 98.94 40 THR B CA 1
ATOM 1634 C C . THR B 1 40 ? -0.022 10.406 4.902 1 98.94 40 THR B C 1
ATOM 1636 O O . THR B 1 40 ? 0.22 9.266 4.516 1 98.94 40 THR B O 1
ATOM 1639 N N . LEU B 1 41 ? -1.222 10.898 5.074 1 98.88 41 LEU B N 1
ATOM 1640 C CA . LEU B 1 41 ? -2.418 10.203 4.605 1 98.88 41 LEU B CA 1
ATOM 1641 C C . LEU B 1 41 ? -3.025 10.922 3.402 1 98.88 41 LEU B C 1
ATOM 1643 O O . LEU B 1 41 ? -3.002 12.148 3.33 1 98.88 41 LEU B O 1
ATOM 1647 N N . PHE B 1 42 ? -3.473 10.18 2.459 1 98.94 42 PHE B N 1
ATOM 1648 C CA . PHE B 1 42 ? -4.285 10.703 1.365 1 98.94 42 PHE B CA 1
ATOM 1649 C C . PHE B 1 42 ? -5.688 10.109 1.402 1 98.94 42 PHE B C 1
ATOM 1651 O O . PHE B 1 42 ? -5.875 8.93 1.105 1 98.94 42 PHE B O 1
ATOM 1658 N N . LEU B 1 43 ? -6.668 10.93 1.802 1 98.88 43 LEU B N 1
ATOM 1659 C CA . LEU B 1 43 ? -8.039 10.516 2.068 1 98.88 43 LEU B CA 1
ATOM 1660 C C . LEU B 1 43 ? -8.914 10.703 0.835 1 98.88 43 LEU B C 1
ATOM 1662 O O . LEU B 1 43 ? -9.047 11.82 0.33 1 98.88 43 LEU B O 1
ATOM 1666 N N . TYR B 1 44 ? -9.547 9.625 0.342 1 98.88 44 TYR B N 1
ATOM 1667 C CA . TYR B 1 44 ? -10.531 9.797 -0.719 1 98.88 44 TYR B CA 1
ATOM 1668 C C . TYR B 1 44 ? -11.711 10.641 -0.236 1 98.88 44 TYR B C 1
ATOM 1670 O O . TYR B 1 44 ? -12.141 10.516 0.913 1 98.88 44 TYR B O 1
ATOM 1678 N N . LYS B 1 45 ? -12.25 11.438 -1.03 1 98.44 45 LYS B N 1
ATOM 1679 C CA . LYS B 1 45 ? -13.234 12.438 -0.63 1 98.44 45 LYS B CA 1
ATOM 1680 C C . LYS B 1 45 ? -14.531 11.789 -0.166 1 98.44 45 LYS B C 1
ATOM 1682 O O . LYS B 1 45 ? -15.172 12.266 0.772 1 98.44 45 LYS B O 1
ATOM 1687 N N . GLU B 1 46 ? -14.961 10.75 -0.867 1 97.88 46 GLU B N 1
ATOM 1688 C CA . GLU B 1 46 ? -16.234 10.102 -0.566 1 97.88 46 GLU B CA 1
ATOM 1689 C C . GLU B 1 46 ? -16.031 8.812 0.22 1 97.88 46 GLU B C 1
ATOM 1691 O O . GLU B 1 46 ? -14.953 8.219 0.177 1 97.88 46 GLU B O 1
ATOM 1696 N N . HIS B 1 47 ? -17.109 8.406 0.938 1 97.5 47 HIS B N 1
ATOM 1697 C CA . HIS B 1 47 ? -17.031 7.176 1.708 1 97.5 47 HIS B CA 1
ATOM 1698 C C . HIS B 1 47 ? -17.219 5.953 0.814 1 97.5 47 HIS B C 1
ATOM 1700 O O . HIS B 1 47 ? -18.328 5.469 0.646 1 97.5 47 HIS B O 1
ATOM 1706 N N . GLU B 1 48 ? -16.156 5.492 0.258 1 97.94 48 GLU B N 1
ATOM 1707 C CA . GLU B 1 48 ? -16.078 4.234 -0.479 1 97.94 48 GLU B CA 1
ATOM 1708 C C . GLU B 1 48 ? -15.102 3.264 0.191 1 97.94 48 GLU B C 1
ATOM 1710 O O . GLU B 1 48 ? -14.234 3.678 0.96 1 97.94 48 GLU B O 1
ATOM 1715 N N . ASN B 1 49 ? -15.227 2.045 -0.152 1 97.31 49 ASN B N 1
ATOM 1716 C CA . ASN B 1 49 ? -14.477 1.044 0.598 1 97.31 49 ASN B CA 1
ATOM 1717 C C . ASN B 1 49 ? -13.375 0.418 -0.252 1 97.31 49 ASN B C 1
ATOM 1719 O O . ASN B 1 49 ? -12.352 -0.03 0.277 1 97.31 49 ASN B O 1
ATOM 1723 N N . GLU B 1 50 ? -13.727 0.258 -1.535 1 98.56 50 GLU B N 1
ATOM 1724 C CA . GLU B 1 50 ? -12.805 -0.437 -2.428 1 98.56 50 GLU B CA 1
ATOM 1725 C C . GLU B 1 50 ? -12.5 0.401 -3.666 1 98.56 50 GLU B C 1
ATOM 1727 O O . GLU B 1 50 ? -13.359 1.136 -4.152 1 98.56 50 GLU B O 1
ATOM 1732 N N . LEU B 1 51 ? -11.258 0.179 -4.172 1 98.69 51 LEU B N 1
ATOM 1733 C CA . LEU B 1 51 ? -10.867 0.867 -5.402 1 98.69 51 LEU B CA 1
ATOM 1734 C C . LEU B 1 51 ? -11.828 0.524 -6.539 1 98.69 51 LEU B C 1
ATOM 1736 O O . LEU B 1 51 ? -12.203 1.398 -7.32 1 98.69 51 LEU B O 1
ATOM 1740 N N . TYR B 1 52 ? -12.172 -0.795 -6.629 1 98.19 52 TYR B N 1
ATOM 1741 C CA . TYR B 1 52 ? -12.945 -1.249 -7.781 1 98.19 52 TYR B CA 1
ATOM 1742 C C . TYR B 1 52 ? -14.391 -0.787 -7.684 1 98.19 52 TYR B C 1
ATOM 1744 O O . TYR B 1 52 ? -15.195 -1.039 -8.586 1 98.19 52 TYR B O 1
ATOM 1752 N N . GLN B 1 53 ? -14.805 -0.11 -6.629 1 98 53 GLN B N 1
ATOM 1753 C CA . GLN B 1 53 ? -16.125 0.494 -6.488 1 98 53 GLN B CA 1
ATOM 1754 C C . GLN B 1 53 ? -16.156 1.895 -7.09 1 98 53 GLN B C 1
ATOM 1756 O O . GLN B 1 53 ? -17.234 2.465 -7.289 1 98 53 GLN B O 1
ATOM 1761 N N . LEU B 1 54 ? -15.008 2.436 -7.387 1 98.56 54 LEU B N 1
ATOM 1762 C CA . LEU B 1 54 ? -14.922 3.748 -8.016 1 98.56 54 LEU B CA 1
ATOM 1763 C C . LEU B 1 54 ? -15.148 3.645 -9.523 1 98.56 54 LEU B C 1
ATOM 1765 O O . LEU B 1 54 ? -14.781 2.646 -10.141 1 98.56 54 LEU B O 1
ATOM 1769 N N . GLU B 1 55 ? -15.758 4.746 -10.023 1 98.06 55 GLU B N 1
ATOM 1770 C CA . GLU B 1 55 ? -15.758 4.852 -11.484 1 98.06 55 GLU B CA 1
ATOM 1771 C C . GLU B 1 55 ? -14.336 4.812 -12.039 1 98.06 55 GLU B C 1
ATOM 1773 O O . GLU B 1 55 ? -13.422 5.387 -11.445 1 98.06 55 GLU B O 1
ATOM 1778 N N . PRO B 1 56 ? -14.141 4.176 -13.203 1 97.31 56 PRO B N 1
ATOM 1779 C CA . PRO B 1 56 ? -12.797 3.916 -13.719 1 97.31 56 PRO B CA 1
ATOM 1780 C C . PRO B 1 56 ? -11.945 5.184 -13.812 1 97.31 56 PRO B C 1
ATOM 1782 O O . PRO B 1 56 ? -10.797 5.199 -13.359 1 97.31 56 PRO B O 1
ATOM 1785 N N . ASN B 1 57 ? -12.516 6.188 -14.336 1 98.19 57 ASN B N 1
ATOM 1786 C CA . ASN B 1 57 ? -11.742 7.418 -14.477 1 98.19 57 ASN B CA 1
ATOM 1787 C C . ASN B 1 57 ? -11.43 8.039 -13.117 1 98.19 57 ASN B C 1
ATOM 1789 O O . ASN B 1 57 ? -10.344 8.57 -12.914 1 98.19 57 ASN B O 1
ATOM 1793 N N . GLU B 1 58 ? -12.438 8.008 -12.258 1 98.62 58 GLU B N 1
ATOM 1794 C CA . GLU B 1 58 ? -12.234 8.508 -10.898 1 98.62 58 GLU B CA 1
ATOM 1795 C C . GLU B 1 58 ? -11.164 7.711 -10.172 1 98.62 58 GLU B C 1
ATOM 1797 O O . GLU B 1 58 ? -10.312 8.281 -9.477 1 98.62 58 GLU B O 1
ATOM 1802 N N . LYS B 1 59 ? -11.18 6.438 -10.367 1 98.75 59 LYS B N 1
ATOM 1803 C CA . LYS B 1 59 ? -10.172 5.559 -9.781 1 98.75 59 LYS B CA 1
ATOM 1804 C C . LYS B 1 59 ? -8.773 5.922 -10.273 1 98.75 59 LYS B C 1
ATOM 1806 O O . LYS B 1 59 ? -7.844 6.031 -9.477 1 98.75 59 LYS B O 1
ATOM 1811 N N . LEU B 1 60 ? -8.641 6.094 -11.531 1 98.62 60 LEU B N 1
ATOM 1812 C CA . LEU B 1 60 ? -7.336 6.414 -12.109 1 98.62 60 LEU B CA 1
ATOM 1813 C C . LEU B 1 60 ? -6.844 7.77 -11.617 1 98.62 60 LEU B C 1
ATOM 1815 O O . LEU B 1 60 ? -5.652 7.941 -11.352 1 98.62 60 LEU B O 1
ATOM 1819 N N . ASN B 1 61 ? -7.746 8.75 -11.562 1 98.75 61 ASN B N 1
ATOM 1820 C CA . ASN B 1 61 ? -7.375 10.055 -11.016 1 98.75 61 ASN B CA 1
ATOM 1821 C C . ASN B 1 61 ? -6.891 9.938 -9.57 1 98.75 61 ASN B C 1
ATOM 1823 O O . ASN B 1 61 ? -5.902 10.562 -9.195 1 98.75 61 ASN B O 1
ATOM 1827 N N . PHE B 1 62 ? -7.609 9.156 -8.781 1 98.94 62 PHE B N 1
ATOM 1828 C CA . PHE B 1 62 ? -7.262 8.953 -7.379 1 98.94 62 PHE B CA 1
ATOM 1829 C C . PHE B 1 62 ? -5.891 8.305 -7.25 1 98.94 62 PHE B C 1
ATOM 1831 O O . PHE B 1 62 ? -5.098 8.688 -6.387 1 98.94 62 PHE B O 1
ATOM 1838 N N . LEU B 1 63 ? -5.582 7.352 -8.133 1 98.94 63 LEU B N 1
ATOM 1839 C CA . LEU B 1 63 ? -4.305 6.652 -8.125 1 98.94 63 LEU B CA 1
ATOM 1840 C C . LEU B 1 63 ? -3.178 7.566 -8.594 1 98.94 63 LEU B C 1
ATOM 1842 O O . LEU B 1 63 ? -2.076 7.535 -8.047 1 98.94 63 LEU B O 1
ATOM 1846 N N . GLU B 1 64 ? -3.434 8.312 -9.578 1 98.81 64 GLU B N 1
ATOM 1847 C CA . GLU B 1 64 ? -2.434 9.266 -10.047 1 98.81 64 GLU B CA 1
ATOM 1848 C C . GLU B 1 64 ? -2.08 10.281 -8.969 1 98.81 64 GLU B C 1
ATOM 1850 O O . GLU B 1 64 ? -0.902 10.547 -8.711 1 98.81 64 GLU B O 1
ATOM 1855 N N . GLU B 1 65 ? -3.102 10.828 -8.367 1 98.88 65 GLU B N 1
ATOM 1856 C CA . GLU B 1 65 ? -2.855 11.812 -7.312 1 98.88 65 GLU B CA 1
ATOM 1857 C C . GLU B 1 65 ? -2.092 11.188 -6.145 1 98.88 65 GLU B C 1
ATOM 1859 O O . GLU B 1 65 ? -1.187 11.812 -5.586 1 98.88 65 GLU B O 1
ATOM 1864 N N . MET B 1 66 ? -2.506 10 -5.797 1 98.94 66 MET B N 1
ATOM 1865 C CA . MET B 1 66 ? -1.776 9.297 -4.746 1 98.94 66 MET B CA 1
ATOM 1866 C C . MET B 1 66 ? -0.292 9.203 -5.082 1 98.94 66 MET B C 1
ATOM 1868 O O . MET B 1 66 ? 0.56 9.445 -4.227 1 98.94 66 MET B O 1
ATOM 1872 N N . SER B 1 67 ? 0.043 8.867 -6.336 1 98.88 67 SER B N 1
ATOM 1873 C CA . SER B 1 67 ? 1.437 8.727 -6.75 1 98.88 67 SER B CA 1
ATOM 1874 C C . SER B 1 67 ? 2.172 10.062 -6.68 1 98.88 67 SER B C 1
ATOM 1876 O O . SER B 1 67 ? 3.338 10.117 -6.285 1 98.88 67 SER B O 1
ATOM 1878 N N . LEU B 1 68 ? 1.516 11.125 -7.031 1 98.81 68 LEU B N 1
ATOM 1879 C CA . LEU B 1 68 ? 2.115 12.453 -6.977 1 98.81 68 LEU B CA 1
ATOM 1880 C C . LEU B 1 68 ? 2.305 12.906 -5.531 1 98.81 68 LEU B C 1
ATOM 1882 O O . LEU B 1 68 ? 3.309 13.539 -5.203 1 98.81 68 LEU B O 1
ATOM 1886 N N . VAL B 1 69 ? 1.29 12.617 -4.695 1 98.94 69 VAL B N 1
ATOM 1887 C CA . VAL B 1 69 ? 1.434 12.93 -3.277 1 98.94 69 VAL B CA 1
ATOM 1888 C C . VAL B 1 69 ? 2.629 12.172 -2.701 1 98.94 69 VAL B C 1
ATOM 1890 O O . VAL B 1 69 ? 3.424 12.734 -1.948 1 98.94 69 VAL B O 1
ATOM 1893 N N . GLY B 1 70 ? 2.771 10.867 -3.062 1 98.94 70 GLY B N 1
ATOM 1894 C CA . GLY B 1 70 ? 3.93 10.102 -2.625 1 98.94 70 GLY B CA 1
ATOM 1895 C C . GLY B 1 70 ? 5.246 10.727 -3.049 1 98.94 70 GLY B C 1
ATOM 1896 O O . GLY B 1 70 ? 6.199 10.766 -2.268 1 98.94 70 GLY B O 1
ATOM 1897 N N . GLU B 1 71 ? 5.293 11.18 -4.273 1 98.88 71 GLU B N 1
ATOM 1898 C CA . GLU B 1 71 ? 6.492 11.859 -4.758 1 98.88 71 GLU B CA 1
ATOM 1899 C C . GLU B 1 71 ? 6.762 13.133 -3.957 1 98.88 71 GLU B C 1
ATOM 1901 O O . GLU B 1 71 ? 7.906 13.406 -3.594 1 98.88 71 GLU B O 1
ATOM 1906 N N . ALA B 1 72 ? 5.73 13.898 -3.709 1 98.94 72 ALA B N 1
ATOM 1907 C CA . ALA B 1 72 ? 5.871 15.117 -2.92 1 98.94 72 ALA B CA 1
ATOM 1908 C C . ALA B 1 72 ? 6.418 14.812 -1.527 1 98.94 72 ALA B C 1
ATOM 1910 O O . ALA B 1 72 ? 7.297 15.516 -1.03 1 98.94 72 ALA B O 1
ATOM 1911 N N . VAL B 1 73 ? 5.879 13.789 -0.905 1 98.94 73 VAL B N 1
ATOM 1912 C CA . VAL B 1 73 ? 6.34 13.383 0.42 1 98.94 73 VAL B CA 1
ATOM 1913 C C . VAL B 1 73 ? 7.816 13 0.361 1 98.94 73 VAL B C 1
ATOM 1915 O O . VAL B 1 73 ? 8.602 13.414 1.215 1 98.94 73 VAL B O 1
ATOM 1918 N N . SER B 1 74 ? 8.141 12.211 -0.648 1 98.88 74 SER B N 1
ATOM 1919 C CA . SER B 1 74 ? 9.523 11.773 -0.803 1 98.88 74 SER B CA 1
ATOM 1920 C C . SER B 1 74 ? 10.469 12.961 -0.898 1 98.88 74 SER B C 1
ATOM 1922 O O . SER B 1 74 ? 11.508 12.992 -0.232 1 98.88 74 SER B O 1
ATOM 1924 N N . LYS B 1 75 ? 10.172 13.906 -1.693 1 98.62 75 LYS B N 1
ATOM 1925 C CA . LYS B 1 75 ? 11.023 15.078 -1.911 1 98.62 75 LYS B CA 1
ATOM 1926 C C . LYS B 1 75 ? 11.047 15.977 -0.677 1 98.62 75 LYS B C 1
ATOM 1928 O O . LYS B 1 75 ? 12.102 16.484 -0.298 1 98.62 75 LYS B O 1
ATOM 1933 N N . ALA B 1 76 ? 9.898 16.203 -0.095 1 98.88 76 ALA B N 1
ATOM 1934 C CA . ALA B 1 76 ? 9.781 17.094 1.057 1 98.88 76 ALA B CA 1
ATOM 1935 C C . ALA B 1 76 ? 10.594 16.578 2.24 1 98.88 76 ALA B C 1
ATOM 1937 O O . ALA B 1 76 ? 11.164 17.359 3.006 1 98.88 76 ALA B O 1
ATOM 1938 N N . PHE B 1 77 ? 10.633 15.219 2.385 1 98.69 77 PHE B N 1
ATOM 1939 C CA . PHE B 1 77 ? 11.211 14.664 3.605 1 98.69 77 PHE B CA 1
ATOM 1940 C C . PHE B 1 77 ? 12.438 13.82 3.289 1 98.69 77 PHE B C 1
ATOM 1942 O O . PHE B 1 77 ? 12.953 13.109 4.16 1 98.69 77 PHE B O 1
ATOM 1949 N N . GLU B 1 78 ? 12.93 13.859 2.051 1 97.31 78 GLU B N 1
ATOM 1950 C CA . GLU B 1 78 ? 14.188 13.281 1.587 1 97.31 78 GLU B CA 1
ATOM 1951 C C . GLU B 1 78 ? 14.336 11.836 2.051 1 97.31 78 GLU B C 1
ATOM 1953 O O . GLU B 1 78 ? 15.336 11.477 2.676 1 97.31 78 GLU B O 1
ATOM 1958 N N . CYS B 1 79 ? 13.422 11.023 1.696 1 97.56 79 CYS B N 1
ATOM 1959 C CA . CYS B 1 79 ? 13.461 9.633 2.139 1 97.56 79 CYS B CA 1
ATOM 1960 C C . CYS B 1 79 ? 14.227 8.766 1.146 1 97.56 79 CYS B C 1
ATOM 1962 O O . CYS B 1 79 ? 14.547 9.219 0.044 1 97.56 79 CYS B O 1
ATOM 1964 N N . GLU B 1 80 ? 14.625 7.559 1.579 1 97.44 80 GLU B N 1
ATOM 1965 C CA . GLU B 1 80 ? 15.359 6.598 0.764 1 97.44 80 GLU B CA 1
ATOM 1966 C C . GLU B 1 80 ? 14.406 5.676 0.007 1 97.44 80 GLU B C 1
ATOM 1968 O O . GLU B 1 80 ? 14.758 5.148 -1.051 1 97.44 80 GLU B O 1
ATOM 1973 N N . LYS B 1 81 ? 13.203 5.457 0.573 1 98.25 81 LYS B N 1
ATOM 1974 C CA . LYS B 1 81 ? 12.195 4.598 -0.044 1 98.25 81 LYS B CA 1
ATOM 1975 C C . LYS B 1 81 ? 10.789 5.012 0.376 1 98.25 81 LYS B C 1
ATOM 1977 O O . LYS B 1 81 ? 10.531 5.23 1.562 1 98.25 81 LYS B O 1
ATOM 1982 N N . MET B 1 82 ? 9.914 5.152 -0.609 1 98.75 82 MET B N 1
ATOM 1983 C CA . MET B 1 82 ? 8.523 5.469 -0.309 1 98.75 82 MET B CA 1
ATOM 1984 C C . MET B 1 82 ? 7.691 4.195 -0.178 1 98.75 82 MET B C 1
ATOM 1986 O O . MET B 1 82 ? 7.816 3.281 -0.997 1 98.75 82 MET B O 1
ATOM 1990 N N . ASN B 1 83 ? 6.922 4.082 0.875 1 98.81 83 ASN B N 1
ATOM 1991 C CA . ASN B 1 83 ? 5.934 3.018 1.021 1 98.81 83 ASN B CA 1
ATOM 1992 C C . ASN B 1 83 ? 4.512 3.539 0.83 1 98.81 83 ASN B C 1
ATOM 1994 O O . ASN B 1 83 ? 4.16 4.598 1.354 1 98.81 83 ASN B O 1
ATOM 1998 N N . TYR B 1 84 ? 3.707 2.918 0.041 1 98.94 84 TYR B N 1
ATOM 1999 C CA . TYR B 1 84 ? 2.297 3.193 -0.21 1 98.94 84 TYR B CA 1
ATOM 2000 C C . TYR B 1 84 ? 1.419 2.059 0.309 1 98.94 84 TYR B C 1
ATOM 2002 O O . TYR B 1 84 ? 1.617 0.897 -0.054 1 98.94 84 TYR B O 1
ATOM 2010 N N . GLU B 1 85 ? 0.437 2.379 1.179 1 98.88 85 GLU B N 1
ATOM 2011 C CA . GLU B 1 85 ? -0.417 1.312 1.695 1 98.88 85 GLU B CA 1
ATOM 2012 C C . GLU B 1 85 ? -1.884 1.734 1.702 1 98.88 85 GLU B C 1
ATOM 2014 O O . GLU B 1 85 ? -2.236 2.762 2.283 1 98.88 85 GLU B O 1
ATOM 2019 N N . LEU B 1 86 ? -2.693 1.047 1.004 1 98.81 86 LEU B N 1
ATOM 2020 C CA . LEU B 1 86 ? -4.148 1.13 1.104 1 98.81 86 LEU B CA 1
ATOM 2021 C C . LEU B 1 86 ? -4.707 -0.063 1.87 1 98.81 86 LEU B C 1
ATOM 2023 O O . LEU B 1 86 ? -4.75 -1.179 1.348 1 98.81 86 LEU B O 1
ATOM 2027 N N . LEU B 1 87 ? -5.078 0.111 3.1 1 97.75 87 LEU B N 1
ATOM 2028 C CA . LEU B 1 87 ? -5.477 -0.976 3.988 1 97.75 87 LEU B CA 1
ATOM 2029 C C . LEU B 1 87 ? -6.977 -0.939 4.254 1 97.75 87 LEU B C 1
ATOM 2031 O O . LEU B 1 87 ? -7.773 -1.343 3.402 1 97.75 87 LEU B O 1
ATOM 2035 N N . GLY B 1 88 ? -7.469 -0.315 5.344 1 92.88 88 GLY B N 1
ATOM 2036 C CA . GLY B 1 88 ? -8.883 -0.107 5.605 1 92.88 88 GLY B CA 1
ATOM 2037 C C . GLY B 1 88 ? -9.531 -1.26 6.352 1 92.88 88 GLY B C 1
ATOM 2038 O O . GLY B 1 88 ? -10.734 -1.474 6.246 1 92.88 88 GLY B O 1
ATOM 2039 N N . ASN B 1 89 ? -8.836 -2.096 7.121 1 90 89 ASN B N 1
ATOM 2040 C CA . ASN B 1 89 ? -9.375 -3.223 7.867 1 90 89 ASN B CA 1
ATOM 2041 C C . ASN B 1 89 ? -10.078 -2.762 9.141 1 90 89 ASN B C 1
ATOM 2043 O O . ASN B 1 89 ? -10.828 -3.527 9.758 1 90 89 ASN B O 1
ATOM 2047 N N . GLY B 1 90 ? -9.852 -1.611 9.633 1 84.12 90 GLY B N 1
ATOM 2048 C CA . GLY B 1 90 ? -10.602 -0.95 10.688 1 84.12 90 GLY B CA 1
ATOM 2049 C C . GLY B 1 90 ? -11.578 0.083 10.164 1 84.12 90 GLY B C 1
ATOM 2050 O O . GLY B 1 90 ? -12.789 -0.146 10.172 1 84.12 90 GLY B O 1
ATOM 2051 N N . ASP B 1 91 ? -11.078 1.106 9.672 1 88.94 91 ASP B N 1
ATOM 2052 C CA . ASP B 1 91 ? -11.836 2.133 8.961 1 88.94 91 ASP B CA 1
ATOM 2053 C C . ASP B 1 91 ? -11.781 1.907 7.449 1 88.94 91 ASP B C 1
ATOM 2055 O O . ASP B 1 91 ? -10.836 2.336 6.781 1 88.94 91 ASP B O 1
ATOM 2059 N N . SER B 1 92 ? -12.859 1.43 6.863 1 93.44 92 SER B N 1
ATOM 2060 C CA . SER B 1 92 ? -12.828 0.9 5.504 1 93.44 92 SER B CA 1
ATOM 2061 C C . SER B 1 92 ? -12.875 2.023 4.473 1 93.44 92 SER B C 1
ATOM 2063 O O . SER B 1 92 ? -12.688 1.782 3.279 1 93.44 92 SER B O 1
ATOM 2065 N N . HIS B 1 93 ? -13.078 3.266 4.98 1 97.88 93 HIS B N 1
ATOM 2066 C CA . HIS B 1 93 ? -13.023 4.414 4.082 1 97.88 93 HIS B CA 1
ATOM 2067 C C . HIS B 1 93 ? -11.703 4.445 3.318 1 97.88 93 HIS B C 1
ATOM 2069 O O . HIS B 1 93 ? -10.625 4.336 3.914 1 97.88 93 HIS B O 1
ATOM 2075 N N . LEU B 1 94 ? -11.773 4.586 1.972 1 98.62 94 LEU B N 1
ATOM 2076 C CA . LEU B 1 94 ? -10.586 4.555 1.119 1 98.62 94 LEU B CA 1
ATOM 2077 C C . LEU B 1 94 ? -9.609 5.656 1.512 1 98.62 94 LEU B C 1
ATOM 2079 O O . LEU B 1 94 ? -9.953 6.84 1.472 1 98.62 94 LEU B O 1
ATOM 2083 N N . HIS B 1 95 ? -8.422 5.234 1.909 1 98.81 95 HIS B N 1
ATOM 2084 C CA . HIS B 1 95 ? -7.336 6.168 2.182 1 98.81 95 HIS B CA 1
ATOM 2085 C C . HIS B 1 95 ? -5.98 5.477 2.08 1 98.81 95 HIS B C 1
ATOM 2087 O O . HIS B 1 95 ? -5.848 4.305 2.441 1 98.81 95 HIS B O 1
ATOM 2093 N N . TRP B 1 96 ? -5.012 6.262 1.605 1 98.88 96 TRP B N 1
ATOM 2094 C CA . TRP B 1 96 ? -3.645 5.766 1.48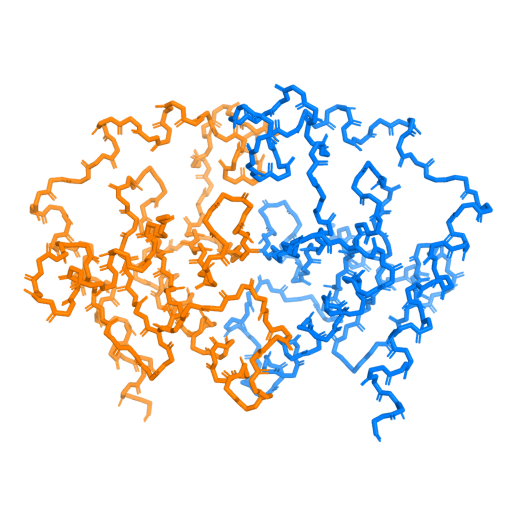 1 98.88 96 TRP B CA 1
ATOM 2095 C C . TRP B 1 96 ? -2.791 6.219 2.66 1 98.88 96 TRP B C 1
ATOM 2097 O O . TRP B 1 96 ? -2.883 7.371 3.092 1 98.88 96 TRP B O 1
ATOM 2107 N N . HIS B 1 97 ? -2.041 5.309 3.238 1 98.88 97 HIS B N 1
ATOM 2108 C CA . HIS B 1 97 ? -0.902 5.609 4.098 1 98.88 97 HIS B CA 1
ATOM 2109 C C . HIS B 1 97 ? 0.381 5.746 3.285 1 98.88 97 HIS B C 1
ATOM 2111 O O . HIS B 1 97 ? 0.755 4.832 2.547 1 98.88 97 HIS B O 1
ATOM 2117 N N . LEU B 1 98 ? 1.031 6.824 3.408 1 98.94 98 LEU B N 1
ATOM 2118 C CA . LEU B 1 98 ? 2.273 7.121 2.703 1 98.94 98 LEU B CA 1
ATOM 2119 C C . LEU B 1 98 ? 3.414 7.355 3.686 1 98.94 98 LEU B C 1
ATOM 2121 O O . LEU B 1 98 ? 3.408 8.344 4.422 1 98.94 98 LEU B O 1
ATOM 2125 N N . PHE B 1 99 ? 4.387 6.445 3.699 1 98.88 99 PHE B N 1
ATOM 2126 C CA . PHE B 1 99 ? 5.473 6.484 4.672 1 98.88 99 PHE B CA 1
ATOM 2127 C C . PHE B 1 99 ? 6.805 6.754 3.986 1 98.88 99 PHE B C 1
ATOM 2129 O O . PHE B 1 99 ? 7.293 5.926 3.213 1 98.88 99 PHE B O 1
ATOM 2136 N N . PRO B 1 100 ? 7.418 7.906 4.195 1 98.81 100 PRO B N 1
ATOM 2137 C CA . PRO B 1 100 ? 8.82 8.062 3.787 1 98.81 100 PRO B CA 1
ATOM 2138 C C . PRO B 1 100 ? 9.781 7.273 4.672 1 98.81 100 PRO B C 1
ATOM 2140 O O . PRO B 1 100 ? 9.836 7.5 5.883 1 98.81 100 PRO B O 1
ATOM 2143 N N . ARG B 1 101 ? 10.562 6.375 4.117 1 98.5 101 ARG B N 1
ATOM 2144 C CA . ARG B 1 101 ? 11.398 5.449 4.875 1 98.5 101 ARG B CA 1
ATOM 2145 C C . ARG B 1 101 ? 12.875 5.801 4.727 1 98.5 101 ARG B C 1
ATOM 2147 O O . ARG B 1 101 ? 13.328 6.152 3.637 1 98.5 101 ARG B O 1
ATOM 2154 N N . ILE B 1 102 ? 13.547 5.77 5.77 1 97.25 102 ILE B N 1
ATOM 2155 C CA . ILE B 1 102 ? 14.992 5.949 5.777 1 97.25 102 ILE B CA 1
ATOM 2156 C C . ILE B 1 102 ? 15.648 4.797 6.531 1 97.25 102 ILE B C 1
ATOM 2158 O O . ILE B 1 102 ? 15.023 4.172 7.391 1 97.25 102 ILE B O 1
ATOM 2162 N N . SER B 1 103 ? 16.906 4.543 6.191 1 94.75 103 SER B N 1
ATOM 2163 C CA . SER B 1 103 ? 17.641 3.512 6.906 1 94.75 103 SER B CA 1
ATOM 2164 C C . SER B 1 103 ? 17.688 3.795 8.406 1 94.75 103 SER B C 1
ATOM 2166 O O . SER B 1 103 ? 17.938 4.926 8.82 1 94.75 103 SER B O 1
ATOM 2168 N N . GLY B 1 104 ? 17.328 2.764 9.242 1 95.62 104 GLY B N 1
ATOM 2169 C CA . GLY B 1 104 ? 17.422 2.898 10.688 1 95.62 104 GLY B CA 1
ATOM 2170 C C . GLY B 1 104 ? 16.125 3.328 11.336 1 95.62 104 GLY B C 1
ATOM 2171 O O . GLY B 1 104 ? 16 3.328 12.562 1 95.62 104 GLY B O 1
ATOM 2172 N N . ASP B 1 105 ? 15.078 3.596 10.562 1 96.94 105 ASP B N 1
ATOM 2173 C CA . ASP B 1 105 ? 13.867 4.168 11.125 1 96.94 105 ASP B CA 1
ATOM 2174 C C . ASP B 1 105 ? 13.062 3.109 11.883 1 96.94 105 ASP B C 1
ATOM 2176 O O . ASP B 1 105 ? 12.125 3.439 12.617 1 96.94 105 ASP B O 1
ATOM 2180 N N . LEU B 1 106 ? 13.492 1.879 11.812 1 97.06 106 LEU B N 1
ATOM 2181 C CA . LEU B 1 106 ? 12.867 0.827 12.602 1 97.06 106 LEU B CA 1
ATOM 2182 C C . LEU B 1 106 ? 13.688 0.527 13.852 1 97.06 106 LEU B C 1
ATOM 2184 O O . LEU B 1 106 ? 13.273 -0.271 14.695 1 97.06 106 LEU B O 1
ATOM 2188 N N . GLY B 1 107 ? 14.867 1.204 13.953 1 95.94 107 GLY B N 1
ATOM 2189 C CA . GLY B 1 107 ? 15.758 0.861 15.055 1 95.94 107 GLY B CA 1
ATOM 2190 C C . GLY B 1 107 ? 16.125 -0.609 15.086 1 95.94 107 GLY B C 1
ATOM 2191 O O . GLY B 1 107 ? 16.594 -1.158 14.086 1 95.94 107 GLY B O 1
ATOM 2192 N N . GLU B 1 108 ? 15.805 -1.29 16.234 1 95.69 108 GLU B N 1
ATOM 2193 C CA . GLU B 1 108 ? 16.156 -2.697 16.406 1 95.69 108 GLU B CA 1
ATOM 2194 C C . GLU B 1 108 ? 14.984 -3.604 16.016 1 95.69 108 GLU B C 1
ATOM 2196 O O . GLU B 1 108 ? 15.086 -4.828 16.109 1 95.69 108 GLU B O 1
ATOM 2201 N N . TYR B 1 109 ? 13.961 -3.02 15.602 1 95.88 109 TYR B N 1
ATOM 2202 C CA . TYR B 1 109 ? 12.758 -3.787 15.289 1 95.88 109 TYR B CA 1
ATOM 2203 C C . TYR B 1 109 ? 12.766 -4.254 13.844 1 95.88 109 TYR B C 1
ATOM 2205 O O . TYR B 1 109 ? 13.672 -3.916 13.078 1 95.88 109 TYR B O 1
ATOM 2213 N N . GLY B 1 110 ? 11.766 -5.02 13.484 1 92.5 110 GLY B N 1
ATOM 2214 C CA . GLY B 1 110 ? 11.742 -5.617 12.164 1 92.5 110 GLY B CA 1
ATOM 2215 C C . GLY B 1 110 ? 12.719 -6.766 12.008 1 92.5 110 GLY B C 1
ATOM 2216 O O . GLY B 1 110 ? 13.102 -7.398 12.992 1 92.5 110 GLY B O 1
ATOM 2217 N N . TYR B 1 111 ? 12.945 -7.164 10.797 1 91.62 111 TYR B N 1
ATOM 2218 C CA . TYR B 1 111 ? 13.969 -8.156 10.477 1 91.62 111 TYR B CA 1
ATOM 2219 C C . TYR B 1 111 ? 15.328 -7.496 10.266 1 91.62 111 TYR B C 1
ATOM 2221 O O . TYR B 1 111 ? 15.633 -7.023 9.172 1 91.62 111 TYR B O 1
ATOM 2229 N N . TYR B 1 112 ? 16.172 -7.445 11.352 1 90.25 112 TYR B N 1
ATOM 2230 C CA . TYR B 1 112 ? 17.453 -6.754 11.367 1 90.25 112 TYR B CA 1
ATOM 2231 C C . TYR B 1 112 ? 17.281 -5.285 10.992 1 90.25 112 TYR B C 1
ATOM 2233 O O . TYR B 1 112 ? 18.016 -4.766 10.141 1 90.25 112 TYR B O 1
ATOM 2241 N N . GLY B 1 113 ? 16.281 -4.645 11.492 1 93.06 113 GLY B N 1
ATOM 2242 C CA . GLY B 1 113 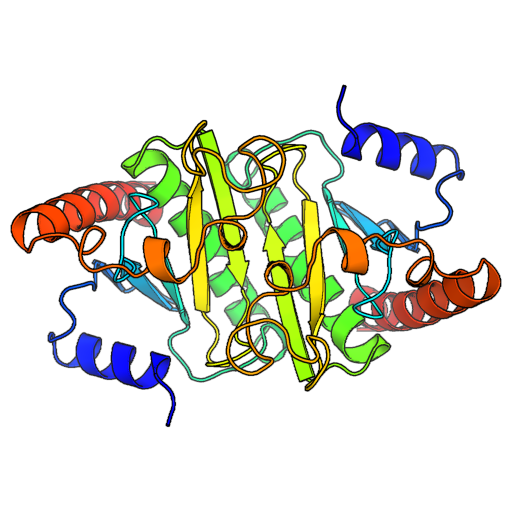? 16.062 -3.217 11.328 1 93.06 113 GLY B CA 1
ATOM 2243 C C . GLY B 1 113 ? 15.375 -2.867 10.023 1 93.06 113 GLY B C 1
ATOM 2244 O O . GLY B 1 113 ? 15.305 -1.694 9.648 1 93.06 113 GLY B O 1
ATOM 2245 N N . LYS B 1 114 ? 14.906 -3.902 9.305 1 93.75 114 LYS B N 1
ATOM 2246 C CA . LYS B 1 114 ? 14.273 -3.686 8.008 1 93.75 114 LYS B CA 1
ATOM 2247 C C . LYS B 1 114 ? 12.883 -4.312 7.965 1 93.75 114 LYS B C 1
ATOM 2249 O O . LYS B 1 114 ? 12.578 -5.215 8.75 1 93.75 114 LYS B O 1
ATOM 2254 N N . GLY B 1 115 ? 12.094 -3.736 7.062 1 96.06 115 GLY B N 1
ATOM 2255 C CA . GLY B 1 115 ? 10.766 -4.309 6.887 1 96.06 115 GLY B CA 1
ATOM 2256 C C . GLY B 1 115 ? 9.664 -3.27 6.887 1 96.06 115 GLY B C 1
ATOM 2257 O O . GLY B 1 115 ? 9.938 -2.066 6.887 1 96.06 115 GLY B O 1
ATOM 2258 N N . PRO B 1 116 ? 8.438 -3.76 6.895 1 97.44 116 PRO B N 1
ATOM 2259 C CA . PRO B 1 116 ? 7.301 -2.834 6.914 1 97.44 116 PRO B CA 1
ATOM 2260 C C . PRO B 1 116 ? 7.238 -2.004 8.195 1 97.44 116 PRO B C 1
ATOM 2262 O O . PRO B 1 116 ? 7.773 -2.416 9.227 1 97.44 116 PRO B O 1
ATOM 2265 N N . VAL B 1 117 ? 6.551 -0.908 8.164 1 98.31 117 VAL B N 1
ATOM 2266 C CA . VAL B 1 117 ? 6.473 0.017 9.297 1 98.31 117 VAL B CA 1
ATOM 2267 C C . VAL B 1 117 ? 5.758 -0.655 10.461 1 98.31 117 VAL B C 1
ATOM 2269 O O . VAL B 1 117 ? 6.027 -0.343 11.625 1 98.31 117 VAL B O 1
ATOM 2272 N N . TRP B 1 118 ? 4.945 -1.616 10.172 1 97.88 118 TRP B N 1
ATOM 2273 C CA . TRP B 1 118 ? 4.055 -2.203 11.164 1 97.88 118 TRP B CA 1
ATOM 2274 C C . TRP B 1 118 ? 4.805 -3.191 12.055 1 97.88 118 TRP B C 1
ATOM 2276 O O . TRP B 1 118 ? 4.25 -3.699 13.031 1 97.88 118 TRP B O 1
ATOM 2286 N N . TRP B 1 119 ? 6.051 -3.465 11.695 1 97.31 119 TRP B N 1
ATOM 2287 C CA . TRP B 1 119 ? 6.898 -4.262 12.57 1 97.31 119 TRP B CA 1
ATOM 2288 C C . TRP B 1 119 ? 7.531 -3.396 13.656 1 97.31 119 TRP B C 1
ATOM 2290 O O . TRP B 1 119 ? 8.203 -3.906 14.555 1 97.31 119 TRP B O 1
ATOM 2300 N N . TYR B 1 120 ? 7.406 -2.078 13.516 1 97.31 120 TYR B N 1
ATOM 2301 C CA . TYR B 1 120 ? 7.668 -1.181 14.633 1 97.31 120 TYR B CA 1
ATOM 2302 C C . TYR B 1 120 ? 6.539 -1.246 15.656 1 97.31 120 TYR B C 1
ATOM 2304 O O . TYR B 1 120 ? 5.363 -1.276 15.297 1 97.31 120 TYR B O 1
ATOM 2312 N N . PRO B 1 121 ? 6.883 -1.319 16.938 1 96 121 PRO B N 1
ATOM 2313 C CA . PRO B 1 121 ? 5.82 -1.493 17.938 1 96 121 PRO B CA 1
ATOM 2314 C C . PRO B 1 121 ? 4.766 -0.394 17.859 1 96 121 PRO B C 1
ATOM 2316 O O . PRO B 1 121 ? 5.102 0.793 17.875 1 96 121 PRO B O 1
ATOM 2319 N N . ARG B 1 122 ? 3.512 -0.852 17.875 1 95.31 122 ARG B N 1
ATOM 2320 C CA . ARG B 1 122 ? 2.379 0.061 17.766 1 95.31 122 ARG B CA 1
ATOM 2321 C C . ARG B 1 122 ? 2.424 1.11 18.875 1 95.31 122 ARG B C 1
ATOM 2323 O O . ARG B 1 122 ? 2.209 2.297 18.625 1 95.31 122 ARG B O 1
ATOM 2330 N N . GLU B 1 123 ? 2.693 0.66 20.125 1 95.81 123 GLU B N 1
ATOM 2331 C CA . GLU B 1 123 ? 2.711 1.549 21.281 1 95.81 123 GLU B CA 1
ATOM 2332 C C . GLU B 1 123 ? 3.779 2.629 21.141 1 95.81 123 GLU B C 1
ATOM 2334 O O . GLU B 1 123 ? 3.607 3.75 21.625 1 95.81 123 GLU B O 1
ATOM 2339 N N . LYS B 1 124 ? 4.871 2.318 20.484 1 97 124 LYS B N 1
ATOM 2340 C CA . LYS B 1 124 ? 5.926 3.299 20.25 1 97 124 LYS B CA 1
ATOM 2341 C C . LYS B 1 124 ? 5.551 4.234 19.109 1 97 124 LYS B C 1
ATOM 2343 O O . LYS B 1 124 ? 5.742 5.449 19.203 1 97 124 LYS B O 1
ATOM 2348 N N . MET B 1 125 ? 5.043 3.684 18.047 1 96.81 125 MET B N 1
ATOM 2349 C CA . MET B 1 125 ? 4.68 4.473 16.875 1 96.81 125 MET B CA 1
ATOM 2350 C C . MET B 1 125 ? 3.652 5.539 17.234 1 96.81 125 MET B C 1
ATOM 2352 O O . MET B 1 125 ? 3.729 6.668 16.75 1 96.81 125 MET B O 1
ATOM 2356 N N . TYR B 1 126 ? 2.732 5.211 18.125 1 95.62 126 TYR B N 1
ATOM 2357 C CA . TYR B 1 126 ? 1.611 6.09 18.438 1 95.62 126 TYR B CA 1
ATOM 2358 C C . TYR B 1 126 ? 1.801 6.77 19.781 1 95.62 126 TYR B C 1
ATOM 2360 O O . TYR B 1 126 ? 0.856 7.336 20.344 1 95.62 126 TYR B O 1
ATOM 2368 N N . SER B 1 127 ? 3 6.664 20.312 1 96.69 127 SER B N 1
ATOM 2369 C CA . SER B 1 127 ? 3.285 7.309 21.594 1 96.69 127 SER B CA 1
ATOM 2370 C C . SER B 1 127 ? 3.23 8.828 21.469 1 96.69 127 SER B C 1
ATOM 2372 O O . SER B 1 127 ? 3.385 9.375 20.375 1 96.69 127 SER B O 1
ATOM 2374 N N . THR B 1 128 ? 3.039 9.5 22.578 1 96.69 128 THR B N 1
ATOM 2375 C CA . THR B 1 128 ? 2.98 10.953 22.625 1 96.69 128 THR B CA 1
ATOM 2376 C C . THR B 1 128 ? 4.312 11.562 22.188 1 96.69 128 THR B C 1
ATOM 2378 O O . THR B 1 128 ? 4.352 12.68 21.672 1 96.69 128 THR B O 1
ATOM 2381 N N . ASP B 1 129 ? 5.387 10.812 22.359 1 96.12 129 ASP B N 1
ATOM 2382 C CA . ASP B 1 129 ? 6.715 11.281 21.969 1 96.12 129 ASP B CA 1
ATOM 2383 C C . ASP B 1 129 ? 6.785 11.523 20.453 1 96.12 129 ASP B C 1
ATOM 2385 O O . ASP B 1 129 ? 7.656 12.258 19.984 1 96.12 129 ASP B O 1
ATOM 2389 N N . ASN B 1 130 ? 5.891 10.906 19.703 1 97.44 130 ASN B N 1
ATOM 2390 C CA . ASN B 1 130 ? 5.902 11.008 18.25 1 97.44 130 ASN B CA 1
ATOM 2391 C C . ASN B 1 130 ? 4.82 11.961 17.75 1 97.44 130 ASN B C 1
ATOM 2393 O O . ASN B 1 130 ? 4.566 12.039 16.547 1 97.44 130 ASN B O 1
ATOM 2397 N N . GLU B 1 131 ? 4.145 12.648 18.641 1 98 131 GLU B N 1
ATOM 2398 C CA . GLU B 1 131 ? 3.217 13.711 18.266 1 98 131 GLU B CA 1
ATOM 2399 C C . GLU B 1 131 ? 3.949 15.031 18.047 1 98 131 GLU B C 1
ATOM 2401 O O . GLU B 1 131 ? 4.629 15.523 18.953 1 98 131 GLU B O 1
ATOM 2406 N N . PRO B 1 132 ? 3.844 15.555 16.906 1 98.06 132 PRO B N 1
ATOM 2407 C CA . PRO B 1 132 ? 4.527 16.828 16.703 1 98.06 132 PRO B CA 1
ATOM 2408 C C . PRO B 1 132 ? 3.902 17.969 17.5 1 98.06 132 PRO B C 1
ATOM 2410 O O . PRO B 1 132 ? 2.686 17.984 17.719 1 98.06 132 PRO B O 1
ATOM 2413 N N . THR B 1 133 ? 4.777 18.922 17.938 1 97.75 133 THR B N 1
ATOM 2414 C CA . THR B 1 133 ? 4.254 20.172 18.469 1 97.75 133 THR B CA 1
ATOM 2415 C C . THR B 1 133 ? 3.562 20.969 17.359 1 97.75 133 THR B C 1
ATOM 2417 O O . THR B 1 133 ? 3.723 20.672 16.172 1 97.75 133 THR B O 1
ATOM 2420 N N . ASP B 1 134 ? 2.807 21.953 17.781 1 97.69 134 ASP B N 1
ATOM 2421 C CA . ASP B 1 134 ? 2.139 22.797 16.797 1 97.69 134 ASP B CA 1
ATOM 2422 C C . ASP B 1 134 ? 3.15 23.438 15.852 1 97.69 134 ASP B C 1
ATOM 2424 O O . ASP B 1 134 ? 2.91 23.516 14.641 1 97.69 134 ASP B O 1
ATOM 2428 N N . GLU B 1 135 ? 4.195 23.844 16.422 1 98.25 135 GLU B N 1
ATOM 2429 C CA . GLU B 1 135 ? 5.23 24.469 15.609 1 98.25 135 GLU B CA 1
ATOM 2430 C C . GLU B 1 135 ? 5.844 23.484 14.625 1 98.25 135 GLU B C 1
ATOM 2432 O O . GLU B 1 135 ? 6.035 23.797 13.453 1 98.25 135 GLU B O 1
ATOM 2437 N N . GLU B 1 136 ? 6.199 22.281 15.102 1 98.25 136 GLU B N 1
ATOM 2438 C CA . GLU B 1 136 ? 6.742 21.234 14.242 1 98.25 136 GLU B CA 1
ATOM 2439 C C . GLU B 1 136 ? 5.758 20.859 13.141 1 98.25 136 GLU B C 1
ATOM 2441 O O . GLU B 1 136 ? 6.148 20.672 11.984 1 98.25 136 GLU B O 1
ATOM 2446 N N . LEU B 1 137 ? 4.535 20.75 13.562 1 98.62 137 LEU B N 1
ATOM 2447 C CA . LEU B 1 137 ? 3.484 20.375 12.625 1 98.62 137 LEU B CA 1
ATOM 2448 C C . LEU B 1 137 ? 3.393 21.391 11.484 1 98.62 137 LEU B C 1
ATOM 2450 O O . LEU B 1 137 ? 3.275 21.016 10.32 1 98.62 137 LEU B O 1
ATOM 2454 N N . GLU B 1 138 ? 3.408 22.625 11.812 1 98.44 138 GLU B N 1
ATOM 2455 C CA . GLU B 1 138 ? 3.322 23.656 10.797 1 98.44 138 GLU B CA 1
ATOM 2456 C C . GLU B 1 138 ? 4.508 23.594 9.836 1 98.44 138 GLU B C 1
ATOM 2458 O O . GLU B 1 138 ? 4.355 23.844 8.633 1 98.44 138 GLU B O 1
ATOM 2463 N N . LYS B 1 139 ? 5.676 23.328 10.375 1 98.69 139 LYS B N 1
ATOM 2464 C CA . LYS B 1 139 ? 6.859 23.188 9.531 1 98.69 139 LYS B CA 1
ATOM 2465 C C . LYS B 1 139 ? 6.719 22 8.578 1 98.69 139 LYS B C 1
ATOM 2467 O O . LYS B 1 139 ? 7.074 22.109 7.406 1 98.69 139 LYS B O 1
ATOM 2472 N N . LEU B 1 140 ? 6.289 20.891 9.102 1 98.81 140 LEU B N 1
ATOM 2473 C CA . LEU B 1 140 ? 6.066 19.719 8.266 1 98.81 140 LEU B CA 1
ATOM 2474 C C . LEU B 1 140 ? 5.055 20.016 7.164 1 98.81 140 LEU B C 1
ATOM 2476 O O . LEU B 1 140 ? 5.266 19.656 6.004 1 98.81 140 LEU B O 1
ATOM 2480 N N . LYS B 1 141 ? 3.947 20.641 7.543 1 98.88 141 LYS B N 1
ATOM 2481 C CA . LYS B 1 141 ? 2.906 20.969 6.574 1 98.88 141 LYS B CA 1
ATOM 2482 C C . LYS B 1 141 ? 3.447 21.891 5.473 1 98.88 141 LYS B C 1
ATOM 2484 O O . LYS B 1 141 ? 3.145 21.688 4.297 1 98.88 141 LYS B O 1
ATOM 2489 N N . GLN B 1 142 ? 4.203 22.844 5.848 1 98.75 142 GLN B N 1
ATOM 2490 C CA . GLN B 1 142 ? 4.75 23.797 4.883 1 98.75 142 GLN B CA 1
ATOM 2491 C C . GLN B 1 142 ? 5.695 23.094 3.906 1 98.75 142 GLN B C 1
ATOM 2493 O O . GLN B 1 142 ? 5.641 23.344 2.699 1 98.75 142 GLN B O 1
ATOM 2498 N N . ARG B 1 143 ? 6.555 22.25 4.457 1 98.75 143 ARG B N 1
ATOM 2499 C CA . ARG B 1 143 ? 7.488 21.516 3.613 1 98.75 143 ARG B CA 1
ATOM 2500 C C . ARG B 1 143 ? 6.742 20.672 2.58 1 98.75 143 ARG B C 1
ATOM 2502 O O . ARG B 1 143 ? 7.105 20.672 1.401 1 98.75 143 ARG B O 1
ATOM 2509 N N . LEU B 1 144 ? 5.754 19.969 3.061 1 98.94 144 LEU B N 1
ATOM 2510 C CA . LEU B 1 144 ? 4.984 19.109 2.166 1 98.94 144 LEU B CA 1
ATOM 2511 C C . LEU B 1 144 ? 4.195 19.938 1.158 1 98.94 144 LEU B C 1
ATOM 2513 O O . LEU B 1 144 ? 4.141 19.594 -0.024 1 98.94 144 LEU B O 1
ATOM 2517 N N . ASN B 1 145 ? 3.568 21 1.615 1 98.75 145 ASN B N 1
ATOM 2518 C CA . ASN B 1 145 ? 2.748 21.844 0.754 1 98.75 145 ASN B CA 1
ATOM 2519 C C . ASN B 1 145 ? 3.562 22.438 -0.391 1 98.75 145 ASN B C 1
ATOM 2521 O O . ASN B 1 145 ? 3.061 22.578 -1.506 1 98.75 145 ASN B O 1
ATOM 2525 N N . VAL B 1 146 ? 4.785 22.828 -0.166 1 98.62 146 VAL B N 1
ATOM 2526 C CA . VAL B 1 146 ? 5.668 23.406 -1.181 1 98.62 146 VAL B CA 1
ATOM 2527 C C . VAL B 1 146 ? 5.863 22.406 -2.314 1 98.62 146 VAL B C 1
ATOM 2529 O O . VAL B 1 146 ? 5.754 22.75 -3.49 1 98.62 146 VAL B O 1
ATOM 2532 N N . GLU B 1 147 ? 6.164 21.156 -1.968 1 98.81 147 GLU B N 1
ATOM 2533 C CA . GLU B 1 147 ? 6.391 20.141 -2.982 1 98.81 147 GLU B CA 1
ATOM 2534 C C . GLU B 1 147 ? 5.094 19.766 -3.703 1 98.81 147 GLU B C 1
ATOM 2536 O O . GLU B 1 147 ? 5.105 19.484 -4.902 1 98.81 147 GLU B O 1
ATOM 2541 N N . LEU B 1 148 ? 3.961 19.75 -2.965 1 98.81 148 LEU B N 1
ATOM 2542 C CA . LEU B 1 148 ? 2.676 19.516 -3.611 1 98.81 148 LEU B CA 1
ATOM 2543 C C . LEU B 1 148 ? 2.383 20.594 -4.652 1 98.81 148 LEU B C 1
ATOM 2545 O O . LEU B 1 148 ? 1.949 20.281 -5.766 1 98.81 148 LEU B O 1
ATOM 2549 N N . ASP B 1 149 ? 2.604 21.844 -4.289 1 98.38 149 ASP B N 1
ATOM 2550 C CA . ASP B 1 149 ? 2.375 22.938 -5.219 1 98.38 149 ASP B CA 1
ATOM 2551 C C . ASP B 1 149 ? 3.258 22.797 -6.457 1 98.38 149 ASP B C 1
ATOM 2553 O O . ASP B 1 149 ? 2.807 23.047 -7.578 1 98.38 149 ASP B O 1
ATOM 2557 N N . ARG B 1 150 ? 4.465 22.469 -6.246 1 97.75 150 ARG B N 1
ATOM 2558 C CA . ARG B 1 150 ? 5.395 22.312 -7.359 1 97.75 150 ARG B CA 1
ATOM 2559 C C . ARG B 1 150 ? 4.914 21.219 -8.312 1 97.75 150 ARG B C 1
ATOM 2561 O O . ARG B 1 150 ? 4.938 21.406 -9.531 1 97.75 150 ARG B O 1
ATOM 2568 N N . LEU B 1 151 ? 4.477 20.125 -7.797 1 97.31 151 LEU B N 1
ATOM 2569 C CA . LEU B 1 151 ? 4.148 18.953 -8.609 1 97.31 151 LEU B CA 1
ATOM 2570 C C . LEU B 1 151 ? 2.775 19.109 -9.25 1 97.31 151 LEU B C 1
ATOM 2572 O O . LEU B 1 151 ? 2.545 18.609 -10.359 1 97.31 151 LEU B O 1
ATOM 2576 N N . PHE B 1 152 ? 1.861 19.781 -8.609 1 95.94 152 PHE B N 1
ATOM 2577 C CA . PHE B 1 152 ? 0.489 19.828 -9.102 1 95.94 152 PHE B CA 1
ATOM 2578 C C . PHE B 1 152 ? 0.242 21.125 -9.875 1 95.94 152 PHE B C 1
ATOM 2580 O O . PHE B 1 152 ? -0.663 21.188 -10.703 1 95.94 152 PHE B O 1
ATOM 2587 N N . TYR B 1 153 ? 0.987 22.141 -9.68 1 89.62 153 TYR B N 1
ATOM 2588 C CA . TYR B 1 153 ? 0.633 23.406 -10.305 1 89.62 153 TYR B CA 1
ATOM 2589 C C . TYR B 1 153 ? 1.812 23.969 -11.078 1 89.62 153 TYR B C 1
ATOM 2591 O O . TYR B 1 153 ? 1.639 24.875 -11.914 1 89.62 153 TYR B O 1
ATOM 2599 N N . GLU B 1 154 ? 3.039 23.688 -10.805 1 76.56 154 GLU B N 1
ATOM 2600 C CA . GLU B 1 154 ? 4.172 24.297 -11.492 1 76.56 154 GLU B CA 1
ATOM 2601 C C . GLU B 1 154 ? 4.672 23.406 -12.625 1 76.56 154 GLU B C 1
ATOM 2603 O O . GLU B 1 154 ? 5.703 23.688 -13.242 1 76.56 154 GLU B O 1
ATOM 2608 N N . LYS B 1 155 ? 3.936 22.469 -13.086 1 58.03 155 LYS B N 1
ATOM 2609 C CA . LYS B 1 155 ? 4.539 21.734 -14.188 1 58.03 155 LYS B CA 1
ATOM 2610 C C . LYS B 1 155 ? 4.469 22.531 -15.484 1 58.03 155 LYS B C 1
ATOM 2612 O O . LYS B 1 155 ? 3.469 23.188 -15.758 1 58.03 155 LYS B O 1
#

Radius of gyration: 18.92 Å; Cα contacts (8 Å, |Δi|>4): 560; chains: 2; bounding box: 40×54×44 Å

Foldseek 3Di:
DAVLVVLLVCVVVPNNLQWQDDDDFWTKGADQFPLQPLWIKTFGNDFDQDLVPDDPVSSVVSVVVQVQLLVLSCVLVVAPDKDWDFDCPPRRGTMIIIGRHHQCSLPPFDDNRDDDPPSRDPCVRPPPVRGDDSVRSVSSSVSSNVSSCCSPPVD/DAVLVVLLVCVVVPNNLQWQDDDDFWTKGADQFPLQPLWIKTFGNDFDQDLVVDDPVSSVVSVVVQVQLLVLSCVLVVAPDKDWDFDCPPRRGTMITIGRHHQCSLPPFDDNRDDDPPSRDPCVRPPPVRGDDSVRSVVSSVSSNVSSCCRPPVD

InterPro domains:
  IPR011146 HIT-like domain [PF01230] (16-101)
  IPR011146 HIT-like domain [PS51084] (6-108)
  IPR036265 HIT-like superfamily [G3DSA:3.30.428.10] (10-152)
  IPR036265 HIT-like superfamily [SSF54197] (1-145)

Secondary structure (DSSP, 8-state):
--HHHHHHHHHHTT--TTEEEE-SSEEEEE-S--SSTT-EEEEESS----GGGS-HHHHHHHHHHHHHHHHHHHHHHT-SEEEEEE--SSS-S-EEEEEEE-TTTTTT-TBTTBS-GGGS-HHHHTSGGGSPPHHHHHHHHHHHHHHHHHHHH--/--HHHHHHHHHHTT--TTEEEE-SSEEEEE-S--SSTT-EEEEESS----GGGS-HHHHHHHHHHHHHHHHHHHHHHT-SEEEEEE--SSS-S-EEEEEEE-TTTTTT-TBTTBS-GGGS-HHHHTSGGGSPPHHHHHHHHHHHHHHHHHHHH--

pLDDT: mean 97.1, std 4.29, range [58.03, 98.94]

Sequence (310 aa):
MCLICDRIKMIKINQNKFFVKELKTGYVVLGDNQHFKGYTLFLYKEHENELYQLEPNEKLNFLEEMSLVGEAVSKAFECEKMNYELLGNGDSHLHWHLFPRISGDLGEYGYYGKGPVWWYPREKMYSTDNEPTDEELEKLKQRLNVELDRLFYEKMCLICDRIKMIKINQNKFFVKELKTGYVVLGDNQHFKGYTLFLYKEHENELYQLEPNEKLNFLEEMSLVGEAVSKAFECEKMNYELLGNGDSHLHWHLFPRISGDLGEYGYYGKGPVWWYPREKMYSTDNEPTDEELEKLKQRLNVELDRLFYEK